Protein AF-X0TAY6-F1 (afdb_monomer)

Organism: NCBI:txid412755

Nearest PDB structures (foldseek):
  7zw0-assembly1_sj  TM=4.720E-01  e=6.363E-01  Saccharomyces cerevisiae W303
  5kon-assembly1_A  TM=4.128E-01  e=4.443E-01  Norovirus GII.4
  4oos-assembly1_A  TM=4.192E-01  e=4.717E-01  Norovirus Hu/GII.4/Sydney/NSW0514/2012/AU
  7k6v-assembly1_OC  TM=3.969E-01  e=6.756E-01  Norovirus Hu/Houston/TCH186/2002/US
  9f9p-assembly1_A  TM=3.093E-01  e=3.017E+00  Trypanosoma cruzi

Mean predicted aligned error: 12.27 Å

Radius of gyration: 25.65 Å; Cα contacts (8 Å, |Δi|>4): 307; chains: 1; bounding box: 47×57×69 Å

Secondary structure (DSSP, 8-state):
-HHHHHHHHHHHHHHHTT-EE-SSSTTEEEEEEEEE-TTT--EEEEEEEEE-SPPSSS-TTT--SPEEEE-TTS-HHHHHHHHHHHHHTT---EE--STT--SS---TTGGGS--SB-TTT--B-TTTS-GGGGTS-HHHHHHTT--HHHHHHS-HHHHHHHHHHHHHHHHTGGG--B-TTT--B---EEEEEEETTEEEEEE-HHHHHHHHHSPSP-TTSPPP----

pLDDT: mean 83.31, std 15.41, range [35.56, 98.25]

Foldseek 3Di:
DVLVVLLVVLVVLCVVVVWDADPVDGQKTKHWDWDADPVPRDIDIWIKIWGLQADPQGHNVRDSQTEIDTDPPDDPLRVLLVVLSCVVSVSNHQYDPDPDDDDVSPPPAPVPRANCAAPPPRHRNSVVARPCLVVDDPVVCVVVVHDSSLRRRHDPVVSVVVVVVVVVCVVCVLQQLQAPVPRDRAQPDWDWQEVVVTDIGGHHPVVVVVQVPDDPPDSRHYDPPPPD

Structure (mmCIF, N/CA/C/O backbone):
data_AF-X0TAY6-F1
#
_entry.id   AF-X0TAY6-F1
#
loop_
_atom_site.group_PDB
_atom_site.id
_atom_site.type_symbol
_atom_site.label_atom_id
_atom_site.label_alt_id
_atom_site.label_comp_id
_atom_site.label_asym_id
_atom_site.label_entity_id
_atom_site.label_seq_id
_atom_site.pdbx_PDB_ins_code
_atom_site.Cartn_x
_atom_site.Cartn_y
_atom_site.Cartn_z
_atom_site.occupancy
_atom_site.B_iso_or_equiv
_atom_site.auth_seq_id
_atom_site.auth_comp_id
_atom_site.auth_asym_id
_atom_site.auth_atom_id
_atom_site.pdbx_PDB_model_num
ATOM 1 N N . ASN A 1 1 ? 1.164 -19.492 -24.334 1.00 71.12 1 ASN A N 1
ATOM 2 C CA . ASN A 1 1 ? 1.035 -18.127 -24.899 1.00 71.12 1 ASN A CA 1
ATOM 3 C C . ASN A 1 1 ? 0.291 -17.124 -23.994 1.00 71.12 1 ASN A C 1
ATOM 5 O O . ASN A 1 1 ? 0.511 -15.935 -24.133 1.00 71.12 1 ASN A O 1
ATOM 9 N N . LYS A 1 2 ? -0.549 -17.544 -23.028 1.00 89.00 2 LYS A N 1
ATOM 10 C CA . LYS A 1 2 ? -1.294 -16.624 -22.132 1.00 89.00 2 LYS A CA 1
ATOM 11 C C . LYS A 1 2 ? -0.405 -15.668 -21.313 1.00 89.00 2 LYS A C 1
ATOM 13 O O . LYS A 1 2 ? -0.736 -14.497 -21.186 1.00 89.00 2 LYS A O 1
ATOM 18 N N . LEU A 1 3 ? 0.725 -16.165 -20.812 1.00 90.19 3 LEU A N 1
ATOM 19 C CA . LEU A 1 3 ? 1.667 -15.400 -19.989 1.00 90.19 3 LEU A CA 1
ATOM 20 C C . LEU A 1 3 ? 2.277 -14.203 -20.737 1.00 90.19 3 LEU A C 1
ATOM 22 O O . LEU A 1 3 ? 2.324 -13.100 -20.210 1.00 90.19 3 LEU A O 1
ATOM 26 N N . TRP A 1 4 ? 2.678 -14.402 -21.994 1.00 90.19 4 TRP A N 1
ATOM 27 C CA . TRP A 1 4 ? 3.234 -13.337 -22.829 1.00 90.19 4 TRP A CA 1
ATOM 28 C C . TRP A 1 4 ? 2.255 -12.168 -22.998 1.00 90.19 4 TRP A C 1
ATOM 30 O O . TRP A 1 4 ? 2.623 -11.014 -22.797 1.00 90.19 4 TRP A O 1
ATOM 40 N N . PHE A 1 5 ? 0.979 -12.458 -23.275 1.00 93.38 5 PHE A N 1
ATOM 41 C CA . PHE A 1 5 ? -0.054 -11.422 -23.352 1.00 93.38 5 PHE A CA 1
ATOM 42 C C . PHE A 1 5 ? -0.262 -10.695 -22.018 1.00 93.38 5 PHE A C 1
ATOM 44 O O . PHE A 1 5 ? -0.440 -9.482 -22.021 1.00 93.38 5 PHE A O 1
ATOM 51 N N . GLN A 1 6 ? -0.186 -11.404 -20.886 1.00 92.69 6 GLN A N 1
ATOM 52 C CA . GLN A 1 6 ? -0.261 -10.780 -19.559 1.00 92.69 6 GLN A CA 1
ATOM 53 C C . GLN A 1 6 ? 0.921 -9.839 -19.300 1.00 92.69 6 GLN A C 1
ATOM 55 O O . GLN A 1 6 ? 0.729 -8.757 -18.744 1.00 92.69 6 GLN A O 1
ATOM 60 N N . MET A 1 7 ? 2.130 -10.215 -19.724 1.00 93.94 7 MET A N 1
ATOM 61 C CA . MET A 1 7 ? 3.304 -9.350 -19.617 1.00 93.94 7 MET A CA 1
ATOM 62 C C . MET A 1 7 ? 3.161 -8.098 -20.484 1.00 93.94 7 MET A C 1
ATOM 64 O O . MET A 1 7 ? 3.395 -7.000 -19.988 1.00 93.94 7 MET A O 1
ATOM 68 N N . LEU A 1 8 ? 2.719 -8.243 -21.739 1.00 94.88 8 LEU A N 1
ATOM 69 C CA . LEU A 1 8 ? 2.457 -7.104 -22.624 1.00 94.88 8 LEU A CA 1
ATOM 70 C C . LEU A 1 8 ? 1.400 -6.165 -22.033 1.00 94.88 8 LEU A C 1
ATOM 72 O O . LEU A 1 8 ? 1.614 -4.958 -21.963 1.00 94.88 8 LEU A O 1
ATOM 76 N N . GLU A 1 9 ? 0.285 -6.715 -21.548 1.00 95.69 9 GLU A N 1
ATOM 77 C CA . GLU A 1 9 ? -0.771 -5.934 -20.900 1.00 95.69 9 GLU A CA 1
ATOM 78 C C . GLU A 1 9 ? -0.245 -5.190 -19.664 1.00 95.69 9 GLU A C 1
ATOM 80 O O . GLU A 1 9 ? -0.555 -4.015 -19.457 1.00 95.69 9 GLU A O 1
ATOM 85 N N . THR A 1 10 ? 0.580 -5.854 -18.852 1.00 95.94 10 THR A N 1
ATOM 86 C CA . THR A 1 10 ? 1.181 -5.245 -17.661 1.00 95.94 10 THR A CA 1
ATOM 87 C C . THR A 1 10 ? 2.181 -4.153 -18.036 1.00 95.94 10 THR A C 1
ATOM 89 O O . THR A 1 10 ? 2.137 -3.076 -17.447 1.00 95.94 10 THR A O 1
ATOM 92 N N . GLY A 1 11 ? 3.021 -4.370 -19.050 1.00 96.56 11 GLY A N 1
ATOM 93 C CA . GLY A 1 11 ? 3.942 -3.359 -19.574 1.00 96.56 11 GLY A CA 1
ATOM 94 C C . GLY A 1 11 ? 3.211 -2.111 -20.072 1.00 96.56 11 GLY A C 1
ATOM 95 O O . GLY A 1 11 ? 3.589 -0.991 -19.734 1.00 96.56 11 GLY A O 1
ATOM 96 N N . GLU A 1 12 ? 2.098 -2.280 -20.788 1.00 97.31 12 GLU A N 1
ATOM 97 C CA . GLU A 1 12 ? 1.266 -1.156 -21.232 1.00 97.31 12 GLU A CA 1
ATOM 98 C C . GLU A 1 12 ? 0.595 -0.415 -20.064 1.00 97.31 12 GLU A C 1
ATOM 100 O O . GLU A 1 12 ? 0.509 0.817 -20.076 1.00 97.31 12 GLU A O 1
ATOM 105 N N . LYS A 1 13 ? 0.162 -1.126 -19.014 1.00 97.50 13 LYS A N 1
ATOM 106 C CA . LYS A 1 13 ? -0.332 -0.493 -17.777 1.00 97.50 13 LYS A CA 1
ATOM 107 C C . LYS A 1 13 ? 0.767 0.312 -17.077 1.00 97.50 13 LYS A C 1
ATOM 109 O O . LYS A 1 13 ? 0.506 1.437 -16.656 1.00 97.50 13 LYS A O 1
ATOM 114 N N . LEU A 1 14 ? 1.985 -0.225 -16.986 1.00 97.88 14 LEU A N 1
ATOM 115 C CA . LEU A 1 14 ? 3.140 0.468 -16.404 1.00 97.88 14 LEU A CA 1
ATOM 116 C C . LEU A 1 14 ? 3.453 1.762 -17.170 1.00 97.88 14 LEU A C 1
ATOM 118 O O . LEU A 1 14 ? 3.548 2.825 -16.552 1.00 97.88 14 LEU A O 1
ATOM 122 N N . LYS A 1 15 ? 3.503 1.708 -18.506 1.00 97.88 15 LYS A N 1
ATOM 123 C CA . LYS A 1 15 ? 3.706 2.896 -19.355 1.00 97.88 15 LYS A CA 1
ATOM 124 C C . LYS A 1 15 ? 2.632 3.960 -19.133 1.00 97.88 15 LYS A C 1
ATOM 126 O O . LYS A 1 15 ? 2.955 5.131 -18.949 1.00 97.88 15 LYS A O 1
ATOM 131 N N . LYS A 1 16 ? 1.355 3.565 -19.057 1.00 97.81 16 LYS A N 1
ATOM 132 C CA . LYS A 1 16 ? 0.238 4.486 -18.756 1.00 97.81 16 LYS A CA 1
ATOM 133 C C . LYS A 1 16 ? 0.356 5.156 -17.383 1.00 97.81 16 LYS A C 1
ATOM 135 O O . LYS A 1 16 ? -0.148 6.260 -17.208 1.00 97.81 16 LYS A O 1
ATOM 140 N N . LEU A 1 17 ? 1.019 4.512 -16.423 1.00 97.00 17 LEU A N 1
ATOM 141 C CA . LEU A 1 17 ? 1.298 5.064 -15.092 1.00 97.00 17 LEU A CA 1
ATOM 142 C C . LEU A 1 17 ? 2.567 5.934 -15.034 1.00 97.00 17 LEU A C 1
ATOM 144 O O . LEU A 1 17 ? 2.929 6.412 -13.952 1.00 97.00 17 LEU A O 1
ATOM 148 N N . GLY A 1 18 ? 3.228 6.152 -16.175 1.00 97.75 18 GLY A N 1
ATOM 149 C CA . GLY A 1 18 ? 4.433 6.971 -16.293 1.00 97.75 18 GLY A CA 1
ATOM 150 C C . GLY A 1 18 ? 5.731 6.222 -15.998 1.00 97.75 18 GLY A C 1
ATOM 151 O O . GLY A 1 18 ? 6.726 6.865 -15.675 1.00 97.75 18 GLY A O 1
ATOM 152 N N . TYR A 1 19 ? 5.725 4.888 -16.060 1.00 98.25 19 TYR A N 1
ATOM 153 C CA 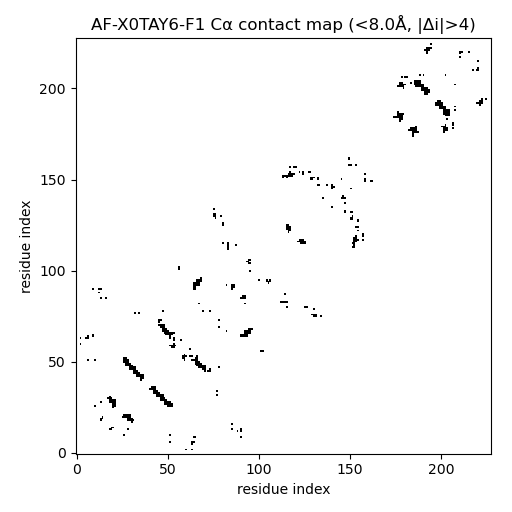. TYR A 1 19 ? 6.964 4.119 -16.039 1.00 98.25 19 TYR A CA 1
ATOM 154 C C . TYR A 1 19 ? 7.577 4.041 -17.440 1.00 98.25 19 TYR A C 1
ATOM 156 O O . TYR A 1 19 ? 6.879 3.837 -18.432 1.00 98.25 19 TYR A O 1
ATOM 164 N N . GLU A 1 20 ? 8.897 4.125 -17.502 1.00 98.12 20 GLU A N 1
ATOM 165 C CA . GLU A 1 20 ? 9.694 3.994 -18.715 1.00 98.12 20 GLU A CA 1
ATOM 166 C C . GLU A 1 20 ? 10.443 2.662 -18.691 1.00 98.12 20 GLU A C 1
ATOM 168 O O . GLU A 1 20 ? 11.039 2.289 -17.680 1.00 98.12 20 GLU A O 1
ATOM 173 N N . GLU A 1 21 ? 10.405 1.929 -19.801 1.00 97.94 21 GLU A N 1
ATOM 174 C CA . GLU A 1 21 ? 11.192 0.707 -19.955 1.00 97.94 21 GLU A CA 1
ATOM 175 C C . GLU A 1 21 ? 12.661 1.058 -20.208 1.00 97.94 21 GLU A C 1
ATOM 177 O O . GLU A 1 21 ? 12.975 1.954 -20.995 1.00 97.94 21 GLU A O 1
ATOM 182 N N . THR A 1 22 ? 13.581 0.360 -19.546 1.00 96.44 22 THR A N 1
ATOM 183 C CA . THR A 1 22 ? 15.008 0.621 -19.729 1.00 96.44 22 THR A CA 1
ATOM 184 C C . THR A 1 22 ? 15.514 0.031 -21.041 1.00 96.44 22 THR A C 1
ATOM 186 O O . THR A 1 22 ? 15.266 -1.132 -21.348 1.00 96.44 22 THR A O 1
ATOM 189 N N . TYR A 1 23 ? 16.321 0.796 -21.777 1.00 92.69 23 TYR A N 1
ATOM 190 C CA . TYR A 1 23 ? 16.938 0.323 -23.023 1.00 92.69 23 TYR A CA 1
ATOM 191 C C . TYR A 1 23 ? 17.929 -0.829 -22.814 1.00 92.69 23 TYR A C 1
ATOM 193 O O . TYR A 1 23 ? 18.137 -1.641 -23.710 1.00 92.69 23 TYR A O 1
ATOM 201 N N . THR A 1 24 ? 18.571 -0.887 -21.645 1.00 94.00 24 THR A N 1
ATOM 202 C CA . THR A 1 24 ? 19.642 -1.850 -21.349 1.00 94.00 24 THR A CA 1
ATOM 203 C C . THR A 1 24 ? 19.133 -3.156 -20.750 1.00 94.00 24 THR A C 1
ATOM 205 O O . THR A 1 24 ? 19.840 -4.161 -20.810 1.00 94.00 24 THR A O 1
ATOM 208 N N . LYS A 1 25 ? 17.931 -3.158 -20.162 1.00 93.38 25 LYS A N 1
ATOM 209 C CA . LYS A 1 25 ? 17.303 -4.335 -19.555 1.00 93.38 25 LYS A CA 1
ATOM 210 C C . LYS A 1 25 ? 15.831 -4.402 -19.984 1.00 93.38 25 LYS A C 1
ATOM 212 O O . LYS A 1 25 ? 14.990 -3.745 -19.365 1.00 93.38 25 LYS A O 1
ATOM 217 N N . PRO A 1 26 ? 15.507 -5.178 -21.034 1.00 92.88 26 PRO A N 1
ATOM 218 C CA . PRO A 1 26 ? 14.124 -5.394 -21.444 1.00 92.88 26 PRO A CA 1
ATOM 219 C C . PRO A 1 26 ? 13.286 -5.902 -20.270 1.00 92.88 26 PRO A C 1
ATOM 221 O O . PRO A 1 26 ? 13.788 -6.669 -19.447 1.00 92.88 26 PRO A O 1
ATOM 224 N N . ASN A 1 27 ? 12.018 -5.506 -20.202 1.00 95.00 27 ASN A N 1
ATOM 225 C CA . ASN A 1 27 ? 11.089 -5.832 -19.117 1.00 95.00 27 ASN A CA 1
ATOM 226 C C . ASN A 1 27 ? 11.432 -5.223 -17.744 1.00 95.00 27 ASN A C 1
ATOM 228 O O . ASN A 1 27 ? 10.740 -5.515 -16.764 1.00 95.00 27 ASN A O 1
ATOM 232 N N . LEU A 1 28 ? 12.453 -4.368 -17.646 1.00 96.38 28 LEU A N 1
ATOM 233 C CA . LEU A 1 28 ? 12.676 -3.525 -16.476 1.00 96.38 28 LEU A CA 1
ATOM 234 C C . LEU A 1 28 ? 12.072 -2.147 -16.721 1.00 96.38 28 LEU A C 1
ATOM 236 O O . LEU A 1 28 ? 12.501 -1.431 -17.622 1.00 96.38 28 LEU A O 1
ATOM 240 N N . PHE A 1 29 ? 11.123 -1.760 -15.880 1.00 98.00 29 PHE A N 1
ATOM 241 C CA . PHE A 1 29 ? 10.494 -0.450 -15.913 1.00 98.00 29 PHE A CA 1
ATOM 242 C C . PHE A 1 29 ? 10.946 0.387 -14.722 1.00 98.00 29 PHE A C 1
ATOM 244 O O . PHE A 1 29 ? 11.178 -0.141 -13.632 1.00 98.00 29 PHE A O 1
ATOM 251 N N . LEU A 1 30 ? 11.041 1.699 -14.907 1.00 97.69 30 LEU A N 1
ATOM 252 C CA . LEU A 1 30 ? 11.359 2.636 -13.841 1.00 97.69 30 LEU A CA 1
ATOM 253 C C . LEU A 1 30 ? 10.496 3.892 -13.911 1.00 97.69 30 LEU A C 1
ATOM 255 O O . LEU A 1 30 ? 10.086 4.315 -14.986 1.00 97.69 30 LEU A O 1
ATOM 259 N N . LYS A 1 31 ? 10.228 4.501 -12.760 1.00 98.06 31 LYS A N 1
ATOM 260 C CA . LYS A 1 31 ? 9.538 5.785 -12.650 1.00 98.06 31 LYS A CA 1
ATOM 261 C C . LYS A 1 31 ? 10.291 6.683 -11.687 1.00 98.06 31 LYS A C 1
ATOM 263 O O . LYS A 1 31 ? 10.610 6.288 -10.565 1.00 98.06 31 LYS A O 1
ATOM 268 N N . LYS A 1 32 ? 10.573 7.902 -12.138 1.00 97.75 32 LYS A N 1
ATOM 269 C CA . LYS A 1 32 ? 11.247 8.929 -11.344 1.00 97.75 32 LYS A CA 1
ATOM 270 C C . LYS A 1 32 ? 10.246 9.613 -10.421 1.00 97.75 32 LYS A C 1
ATOM 272 O O . LYS A 1 32 ? 9.223 10.123 -10.876 1.00 97.75 32 LYS A O 1
ATOM 277 N N . ILE A 1 33 ? 10.561 9.648 -9.134 1.00 96.62 33 ILE A N 1
ATOM 278 C CA . ILE A 1 33 ? 9.766 10.281 -8.088 1.00 96.62 33 ILE A CA 1
ATOM 279 C C . ILE A 1 33 ? 10.545 11.474 -7.548 1.00 96.62 33 ILE A C 1
ATOM 281 O O . ILE A 1 33 ? 11.648 11.335 -7.020 1.00 96.62 33 ILE A O 1
ATOM 285 N N . LYS A 1 34 ? 9.955 12.661 -7.694 1.00 96.12 34 LYS A N 1
ATOM 286 C CA . LYS A 1 34 ? 10.519 13.919 -7.202 1.00 96.12 34 LYS A CA 1
ATOM 287 C C . LYS A 1 34 ? 9.913 14.249 -5.847 1.00 96.12 34 LYS A C 1
ATOM 289 O O . LYS A 1 34 ? 8.692 14.240 -5.709 1.00 96.12 34 LYS A O 1
ATOM 294 N N . PHE A 1 35 ? 10.751 14.580 -4.874 1.00 94.00 35 PHE A N 1
ATOM 295 C CA . PHE A 1 35 ? 10.305 15.003 -3.550 1.00 94.00 35 PHE A CA 1
ATOM 296 C C . PHE A 1 35 ? 11.260 16.019 -2.930 1.00 94.00 35 PHE A C 1
ATOM 298 O O . PHE A 1 35 ? 12.392 16.191 -3.381 1.00 94.00 35 PHE A O 1
ATOM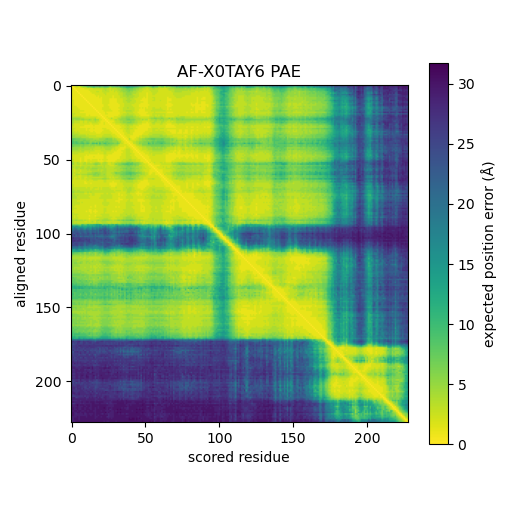 305 N N . THR A 1 36 ? 10.789 16.700 -1.890 1.00 93.81 36 THR A N 1
ATOM 306 C CA . THR A 1 36 ? 11.604 17.615 -1.091 1.00 93.81 36 THR A CA 1
ATOM 307 C C . THR A 1 36 ? 12.070 16.888 0.164 1.00 93.81 36 THR A C 1
ATOM 309 O O . THR A 1 36 ? 11.254 16.323 0.893 1.00 93.81 36 THR A O 1
ATOM 312 N N . SER A 1 37 ? 13.381 16.869 0.390 1.00 90.38 37 SER A N 1
ATOM 313 C CA . SER A 1 37 ? 14.005 16.326 1.595 1.00 90.38 37 SER A CA 1
ATOM 314 C C . SER A 1 37 ? 13.590 17.141 2.819 1.00 90.38 37 SER A C 1
ATOM 316 O O . SER A 1 37 ? 13.653 18.368 2.799 1.00 90.38 37 SER A O 1
ATOM 318 N N . GLU A 1 38 ? 13.177 16.471 3.892 1.00 87.06 38 GLU A N 1
ATOM 319 C CA . GLU A 1 38 ? 12.754 17.145 5.128 1.00 87.06 38 GLU A CA 1
ATOM 320 C C . GLU A 1 38 ? 13.936 17.649 5.958 1.00 87.06 38 GLU A C 1
ATOM 322 O O . GLU A 1 38 ? 13.788 18.608 6.707 1.00 87.06 38 GLU A O 1
ATOM 327 N N . GLU A 1 39 ? 15.118 17.048 5.798 1.00 88.12 39 GLU A N 1
ATOM 328 C CA . GLU A 1 39 ? 16.316 17.418 6.560 1.00 88.12 39 GLU A CA 1
ATOM 329 C C . GLU A 1 39 ? 16.869 18.787 6.150 1.00 88.12 39 GLU A C 1
ATOM 331 O O . GLU A 1 39 ? 17.384 19.529 6.982 1.00 88.12 39 GLU A O 1
ATOM 336 N N . ASN A 1 40 ? 16.785 19.121 4.859 1.00 92.69 40 ASN A N 1
ATOM 337 C CA . ASN A 1 40 ? 17.457 20.291 4.292 1.00 92.69 40 ASN A CA 1
ATOM 338 C C . ASN A 1 40 ? 16.636 21.058 3.241 1.00 92.69 40 ASN A C 1
ATOM 340 O O . ASN A 1 40 ? 17.120 22.046 2.696 1.00 92.69 40 ASN A O 1
ATOM 344 N N . GLY A 1 41 ? 15.409 20.630 2.933 1.00 93.44 41 GLY A N 1
ATOM 345 C CA . GLY A 1 41 ? 14.555 21.287 1.940 1.00 93.44 41 GLY A CA 1
ATOM 346 C C . GLY A 1 41 ? 15.005 21.103 0.485 1.00 93.44 41 GLY A C 1
ATOM 347 O O . GLY A 1 41 ? 14.451 21.742 -0.411 1.00 93.44 41 GLY A O 1
ATOM 348 N N . GLU A 1 42 ? 15.997 20.249 0.214 1.00 95.31 42 GLU A N 1
ATOM 349 C CA . GLU A 1 42 ? 16.495 20.030 -1.144 1.00 95.31 42 GLU A CA 1
ATOM 350 C C . GLU A 1 42 ? 15.526 19.192 -1.976 1.00 95.31 42 GLU A C 1
ATOM 352 O O . GLU A 1 42 ? 14.986 18.181 -1.520 1.00 95.31 42 GLU A O 1
ATOM 357 N N . LYS A 1 43 ? 15.355 19.572 -3.244 1.00 95.81 43 LYS A N 1
ATOM 358 C CA . LYS A 1 43 ? 14.627 18.756 -4.218 1.00 95.81 43 LYS A CA 1
ATOM 359 C C . LYS A 1 43 ? 15.502 17.578 -4.637 1.00 95.81 43 LYS A C 1
ATOM 361 O O . LYS A 1 43 ? 16.578 17.780 -5.194 1.00 95.81 43 LYS A O 1
ATOM 366 N N . ARG A 1 44 ? 15.017 16.361 -4.407 1.00 95.56 44 ARG A N 1
ATOM 367 C CA . ARG A 1 44 ? 15.657 15.107 -4.813 1.00 95.56 44 ARG A CA 1
ATOM 368 C C . ARG A 1 44 ? 14.797 14.376 -5.835 1.00 95.56 44 ARG A C 1
ATOM 370 O O . ARG A 1 44 ? 13.576 14.541 -5.882 1.00 95.56 44 ARG A O 1
ATOM 377 N N . GLU A 1 45 ? 15.456 13.577 -6.661 1.00 97.06 45 GLU A N 1
ATOM 378 C CA . GLU A 1 45 ? 14.825 12.661 -7.604 1.00 97.06 45 GLU A CA 1
ATOM 37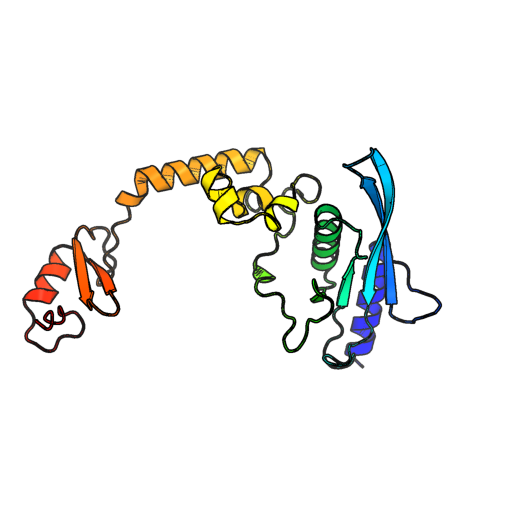9 C C . GLU A 1 45 ? 15.343 11.257 -7.304 1.00 97.06 45 GLU A C 1
ATOM 381 O O . GLU A 1 45 ? 16.545 11.014 -7.312 1.00 97.06 45 GLU A O 1
ATOM 386 N N . GLU A 1 46 ? 14.423 10.349 -7.017 1.00 96.19 46 GLU A N 1
ATOM 387 C CA . GLU A 1 46 ? 14.705 8.945 -6.739 1.00 96.19 46 GLU A CA 1
ATOM 388 C C . GLU A 1 46 ? 13.840 8.066 -7.647 1.00 96.19 46 GLU A C 1
ATOM 390 O O . GLU A 1 46 ? 13.003 8.570 -8.398 1.00 96.19 46 GLU A O 1
ATOM 395 N N . VAL A 1 47 ? 14.043 6.750 -7.625 1.00 95.56 47 VAL A N 1
ATOM 396 C CA . VAL A 1 47 ? 13.448 5.850 -8.622 1.00 95.56 47 VAL A CA 1
ATOM 397 C C . VAL A 1 47 ? 12.665 4.721 -7.959 1.00 95.56 47 VAL A C 1
ATOM 399 O O . VAL A 1 47 ? 13.122 4.111 -6.991 1.00 95.56 47 VAL A O 1
ATOM 402 N N . VAL A 1 48 ? 11.491 4.425 -8.515 1.00 95.88 48 VAL A N 1
ATOM 403 C CA . VAL A 1 48 ? 10.748 3.183 -8.279 1.00 95.88 48 VAL A CA 1
ATOM 404 C C . VAL A 1 48 ? 10.931 2.284 -9.488 1.00 95.88 48 VAL A C 1
ATOM 406 O O . VAL A 1 48 ? 10.758 2.726 -10.622 1.00 95.88 48 VAL A O 1
ATOM 409 N N . PHE A 1 49 ? 11.275 1.029 -9.247 1.00 95.44 49 PHE A N 1
ATOM 410 C CA . PHE A 1 49 ? 11.475 0.023 -10.277 1.00 95.44 49 PHE A CA 1
ATOM 411 C C . PHE A 1 49 ? 10.312 -0.964 -10.277 1.00 95.44 49 PHE A C 1
ATOM 413 O O . PHE A 1 49 ? 9.790 -1.312 -9.220 1.00 95.44 49 PHE A O 1
ATOM 420 N N . ALA A 1 50 ? 9.932 -1.427 -11.462 1.00 96.00 50 ALA A N 1
ATOM 421 C CA . ALA A 1 50 ? 8.955 -2.481 -11.681 1.00 96.00 50 ALA A CA 1
ATOM 422 C C . ALA A 1 50 ? 9.507 -3.448 -12.738 1.00 96.00 50 ALA A C 1
ATOM 424 O O . ALA A 1 50 ? 9.538 -3.149 -13.928 1.00 96.00 50 ALA A O 1
ATOM 425 N N . SER A 1 51 ? 9.983 -4.607 -12.302 1.00 95.25 51 SER A N 1
ATOM 426 C CA . SER A 1 51 ? 10.532 -5.641 -13.174 1.00 95.25 51 SER A CA 1
ATOM 427 C C . SER A 1 51 ? 9.472 -6.673 -13.515 1.00 95.25 51 SER A C 1
ATOM 429 O O . SER A 1 51 ? 8.941 -7.335 -12.628 1.00 95.25 51 SER A O 1
ATOM 431 N N . LEU A 1 52 ? 9.214 -6.860 -14.805 1.00 94.62 52 LEU A N 1
ATOM 432 C CA . LEU A 1 52 ? 8.535 -8.049 -15.319 1.00 94.62 52 LEU A CA 1
ATOM 433 C C . LEU A 1 52 ? 9.525 -9.189 -15.595 1.00 94.62 52 LEU A C 1
ATOM 435 O O . LEU A 1 52 ? 9.110 -10.265 -16.008 1.00 94.62 52 LEU A O 1
ATOM 439 N N . MET A 1 53 ? 10.826 -8.976 -15.365 1.00 88.44 53 MET A N 1
ATOM 440 C CA . MET A 1 53 ? 11.805 -10.061 -15.342 1.00 88.44 53 MET A CA 1
ATOM 441 C C . MET A 1 53 ? 11.558 -10.907 -14.089 1.00 88.44 53 MET A C 1
ATOM 443 O O . MET A 1 53 ? 11.404 -10.355 -12.995 1.00 88.44 53 MET A O 1
ATOM 447 N N . GLY A 1 54 ? 11.517 -12.231 -14.257 1.00 85.69 54 GLY A N 1
ATOM 448 C CA . GLY A 1 54 ? 11.521 -13.165 -13.132 1.00 85.69 54 GLY A CA 1
ATOM 449 C C . GLY A 1 54 ? 12.772 -13.001 -12.268 1.00 85.69 54 GLY A C 1
ATOM 450 O O . GLY A 1 54 ? 13.748 -12.374 -12.679 1.00 85.69 54 GLY A O 1
ATOM 451 N N . THR A 1 55 ? 12.735 -13.566 -11.070 1.00 86.69 55 THR A N 1
ATOM 452 C CA . THR A 1 55 ? 13.896 -13.680 -10.183 1.00 86.69 55 THR A CA 1
ATOM 453 C C . THR A 1 55 ? 14.469 -15.094 -10.262 1.00 86.69 55 THR A C 1
ATOM 455 O O . THR A 1 55 ? 13.845 -15.988 -10.838 1.00 86.69 55 THR A O 1
ATOM 458 N N . ASP A 1 56 ? 15.629 -15.317 -9.642 1.00 84.38 56 ASP A N 1
ATOM 459 C CA . ASP A 1 56 ? 16.212 -16.663 -9.514 1.00 84.38 56 ASP A CA 1
ATOM 460 C C . ASP A 1 56 ? 15.306 -17.624 -8.722 1.00 84.38 56 ASP A C 1
ATOM 462 O O . ASP A 1 56 ? 15.443 -18.841 -8.819 1.00 84.38 56 ASP A O 1
ATOM 466 N N . ILE A 1 57 ? 14.364 -17.075 -7.949 1.00 84.44 57 ILE A N 1
ATOM 467 C CA . ILE A 1 57 ? 13.451 -17.819 -7.077 1.00 84.44 57 ILE A CA 1
ATOM 468 C C . ILE A 1 57 ? 12.075 -17.969 -7.724 1.00 84.44 57 ILE A C 1
ATOM 470 O O . ILE A 1 57 ? 11.494 -19.050 -7.687 1.00 84.44 57 ILE A O 1
ATOM 474 N N . ILE A 1 58 ? 11.558 -16.901 -8.338 1.00 84.50 58 ILE A N 1
ATOM 475 C CA . ILE A 1 58 ? 10.273 -16.907 -9.039 1.00 84.50 58 ILE A CA 1
ATOM 476 C C . ILE A 1 58 ? 10.532 -16.601 -10.513 1.00 84.50 58 ILE A C 1
ATOM 478 O O . ILE A 1 58 ? 10.623 -15.423 -10.892 1.00 84.50 58 ILE A O 1
ATOM 482 N N . PRO A 1 59 ? 10.647 -17.634 -11.360 1.00 87.88 59 PRO A N 1
ATOM 483 C CA . PRO A 1 59 ? 10.952 -17.437 -12.761 1.00 87.88 59 PRO A CA 1
ATOM 484 C C . PRO A 1 59 ? 9.794 -16.748 -13.487 1.00 87.88 59 PRO A C 1
ATOM 486 O O . PRO A 1 59 ? 8.630 -16.819 -13.094 1.00 87.88 59 PRO A O 1
ATOM 489 N N . ILE A 1 60 ? 10.117 -16.102 -14.607 1.00 86.81 60 ILE A N 1
ATOM 490 C CA . ILE A 1 60 ? 9.180 -15.256 -15.361 1.00 86.81 60 ILE A CA 1
ATOM 491 C C . ILE A 1 60 ? 7.926 -16.003 -15.838 1.00 86.81 60 ILE A C 1
ATOM 493 O O . ILE A 1 60 ? 6.862 -15.410 -15.972 1.00 86.81 60 ILE A O 1
ATOM 497 N N . TRP A 1 61 ? 8.048 -17.309 -16.090 1.00 87.12 61 TRP A N 1
ATOM 498 C CA . TRP A 1 61 ? 6.952 -18.161 -16.554 1.00 87.12 61 TRP A CA 1
ATOM 499 C C . TRP A 1 61 ? 6.046 -18.691 -15.444 1.00 87.12 61 TRP A C 1
ATOM 501 O O . TRP A 1 61 ? 4.999 -19.250 -15.765 1.00 87.12 61 TRP A O 1
ATOM 511 N N . ASP A 1 62 ? 6.433 -18.528 -14.181 1.00 89.19 62 ASP A N 1
ATOM 512 C CA . ASP A 1 62 ? 5.624 -18.935 -13.033 1.00 89.19 62 ASP A CA 1
ATOM 513 C C . ASP A 1 62 ? 4.686 -17.803 -12.594 1.00 89.19 62 ASP A C 1
ATOM 515 O O . ASP A 1 62 ? 3.486 -18.009 -12.409 1.00 89.19 62 ASP A O 1
ATOM 519 N N . ASP A 1 63 ? 5.204 -16.571 -12.536 1.00 87.81 63 ASP A N 1
ATOM 520 C CA . ASP A 1 63 ? 4.437 -15.411 -12.091 1.00 87.81 63 ASP A CA 1
ATOM 521 C C . ASP A 1 63 ? 4.762 -14.136 -12.896 1.00 87.81 63 ASP A C 1
ATOM 523 O O . ASP A 1 63 ? 5.821 -13.528 -12.700 1.00 87.81 63 ASP A O 1
ATOM 527 N N . PRO A 1 64 ? 3.844 -13.670 -13.767 1.00 87.25 64 PRO A N 1
ATOM 528 C CA . PRO A 1 64 ? 4.056 -12.487 -14.598 1.00 87.25 64 PRO A CA 1
ATOM 529 C C . PRO A 1 64 ? 3.821 -11.164 -13.848 1.00 87.25 64 PRO A C 1
ATOM 531 O O . PRO A 1 64 ? 3.871 -10.098 -14.467 1.00 87.25 64 PRO A O 1
ATOM 534 N N . ARG A 1 65 ? 3.517 -11.191 -12.541 1.00 91.12 65 ARG A N 1
ATOM 535 C CA . ARG A 1 65 ? 3.311 -9.972 -11.746 1.00 91.12 65 ARG A CA 1
ATOM 536 C C . ARG A 1 65 ? 4.623 -9.190 -11.609 1.00 91.12 65 ARG A C 1
ATOM 538 O O . ARG A 1 65 ? 5.656 -9.799 -11.298 1.00 91.12 65 ARG A O 1
ATOM 545 N N . PRO A 1 66 ? 4.599 -7.851 -11.747 1.00 93.12 66 PRO A N 1
ATOM 546 C CA . PRO A 1 66 ? 5.798 -7.040 -11.648 1.00 93.12 66 PRO A CA 1
ATOM 547 C C . PRO A 1 66 ? 6.365 -7.115 -10.238 1.00 93.12 66 PRO A C 1
ATOM 549 O O . PRO A 1 66 ? 5.646 -6.913 -9.260 1.00 93.12 66 PRO A O 1
ATOM 552 N N . TYR A 1 67 ? 7.657 -7.383 -10.148 1.00 92.12 67 TYR A N 1
ATOM 553 C CA . TYR A 1 67 ? 8.433 -7.238 -8.932 1.00 92.12 67 TYR A CA 1
ATOM 554 C C . TYR A 1 67 ? 8.826 -5.769 -8.763 1.00 92.12 67 TYR A C 1
ATOM 556 O O . TYR A 1 67 ? 9.450 -5.188 -9.647 1.00 92.12 67 TYR A O 1
ATOM 564 N N . VAL A 1 68 ? 8.417 -5.150 -7.661 1.00 92.06 68 VAL A N 1
ATOM 565 C CA . VAL A 1 68 ? 8.490 -3.705 -7.444 1.00 92.06 68 VAL A CA 1
ATOM 566 C C . VAL A 1 68 ? 9.326 -3.397 -6.215 1.00 92.06 68 VAL A C 1
ATOM 568 O O . VAL A 1 68 ? 9.097 -3.944 -5.136 1.00 92.06 68 VAL A O 1
ATOM 571 N N . TRP A 1 69 ? 10.271 -2.477 -6.375 1.00 91.38 69 TRP A N 1
ATOM 572 C CA . TRP A 1 69 ? 11.130 -1.999 -5.297 1.00 91.38 69 TRP A CA 1
ATOM 573 C C . TRP A 1 69 ? 11.497 -0.530 -5.511 1.00 91.38 69 TRP A C 1
ATOM 575 O O . TRP A 1 69 ? 11.298 0.042 -6.585 1.00 91.38 69 TRP A O 1
ATOM 585 N N . LYS A 1 70 ? 12.028 0.101 -4.467 1.00 90.62 70 LYS A N 1
ATOM 586 C CA . LYS A 1 70 ? 12.469 1.498 -4.485 1.00 90.62 70 LYS A CA 1
ATOM 587 C C . LYS A 1 70 ? 13.985 1.604 -4.425 1.00 90.62 70 LYS A C 1
ATOM 589 O O . LYS A 1 70 ? 14.649 0.721 -3.886 1.00 90.62 70 LYS A O 1
ATOM 594 N N . SER A 1 71 ? 14.529 2.725 -4.887 1.00 91.00 71 SER A N 1
ATOM 595 C CA . SER A 1 71 ? 15.899 3.094 -4.542 1.00 91.00 71 SER A CA 1
ATOM 596 C C . SER A 1 71 ? 16.063 3.230 -3.019 1.00 91.00 71 SER A C 1
ATOM 598 O O . SER A 1 71 ? 15.115 3.509 -2.269 1.00 91.00 71 SER A O 1
ATOM 600 N N . LYS A 1 72 ? 17.297 3.026 -2.545 1.00 86.81 72 LYS A N 1
ATOM 601 C CA . LYS A 1 72 ? 17.641 3.041 -1.116 1.00 86.81 72 LYS A CA 1
ATOM 602 C C . LYS A 1 72 ? 17.154 4.313 -0.415 1.00 86.81 72 LYS A C 1
ATOM 604 O O . LYS A 1 72 ? 16.569 4.235 0.662 1.00 86.81 72 LYS A O 1
ATOM 609 N N . ASN A 1 73 ? 17.321 5.454 -1.076 1.00 89.06 73 ASN A N 1
ATOM 610 C CA . ASN A 1 73 ? 17.070 6.774 -0.510 1.00 89.06 73 ASN A CA 1
ATOM 611 C C . ASN A 1 73 ? 15.632 7.275 -0.701 1.00 89.06 73 ASN A C 1
ATOM 613 O O . ASN A 1 73 ? 15.301 8.319 -0.148 1.00 89.06 73 ASN A O 1
ATOM 617 N N . LEU A 1 74 ? 14.771 6.572 -1.451 1.00 89.19 74 LEU A N 1
ATOM 618 C CA . LEU A 1 74 ? 13.368 6.969 -1.585 1.00 89.19 74 LEU A CA 1
ATOM 619 C C . LEU A 1 74 ? 12.630 6.715 -0.259 1.00 89.19 74 LEU A C 1
ATOM 621 O O . LEU A 1 74 ? 12.555 5.557 0.174 1.00 89.19 74 LEU A O 1
ATOM 625 N N . PRO A 1 75 ? 12.049 7.737 0.392 1.00 89.56 75 PRO A N 1
ATOM 626 C CA . PRO A 1 75 ? 11.279 7.527 1.610 1.00 89.56 75 PRO A CA 1
ATOM 627 C C . PRO A 1 75 ? 10.013 6.711 1.342 1.00 89.56 75 PRO A C 1
ATOM 629 O O . PRO A 1 75 ? 9.366 6.832 0.300 1.00 89.56 75 PRO A O 1
ATOM 632 N N . PHE A 1 76 ? 9.622 5.898 2.321 1.00 86.44 76 PHE A N 1
ATOM 633 C CA . PHE A 1 76 ? 8.474 4.999 2.196 1.00 86.44 76 PHE A CA 1
ATOM 634 C C . PHE A 1 76 ? 7.163 5.728 1.870 1.00 86.44 76 PHE A C 1
ATOM 636 O O . PHE A 1 76 ? 6.378 5.223 1.069 1.00 86.44 76 PHE A O 1
ATOM 643 N N . LYS A 1 77 ? 6.958 6.943 2.404 1.00 88.25 77 LYS A N 1
ATOM 644 C CA . LYS A 1 77 ? 5.764 7.755 2.116 1.00 88.25 77 LYS A CA 1
ATOM 645 C C . LYS A 1 77 ? 5.570 8.117 0.648 1.00 88.25 77 LYS A C 1
ATOM 647 O O . LYS A 1 77 ? 4.445 8.397 0.254 1.00 88.25 77 LYS A O 1
ATOM 652 N N . TYR A 1 78 ? 6.636 8.089 -0.148 1.00 91.31 78 TYR A N 1
ATOM 653 C CA . TYR A 1 78 ? 6.576 8.326 -1.589 1.00 91.31 78 TYR A CA 1
ATOM 654 C C . TYR A 1 78 ? 6.504 7.020 -2.389 1.00 91.31 78 TYR A C 1
ATOM 656 O O . TYR A 1 78 ? 5.929 6.995 -3.471 1.00 91.31 78 TYR A O 1
ATOM 664 N N . PHE A 1 79 ? 7.037 5.921 -1.849 1.00 91.19 79 PHE A N 1
ATOM 665 C CA . PHE A 1 79 ? 6.959 4.601 -2.478 1.00 91.19 79 PHE A CA 1
ATOM 666 C C . PHE A 1 79 ? 5.566 3.967 -2.373 1.00 91.19 79 PHE A C 1
ATOM 668 O O . PHE A 1 79 ? 5.038 3.455 -3.359 1.00 91.19 79 PHE A O 1
ATOM 675 N N . LEU A 1 80 ? 4.961 3.982 -1.182 1.00 90.38 80 LEU A N 1
ATOM 676 C CA . LEU A 1 80 ? 3.705 3.274 -0.944 1.00 90.38 80 LEU A CA 1
ATOM 677 C C . LEU A 1 80 ? 2.540 3.774 -1.825 1.00 90.38 80 LEU A C 1
ATOM 679 O O . LEU A 1 80 ? 1.816 2.924 -2.351 1.00 90.38 80 LEU A O 1
ATOM 683 N N . PRO A 1 81 ? 2.359 5.092 -2.063 1.00 92.50 81 PRO A N 1
ATOM 684 C CA . PRO A 1 81 ? 1.365 5.573 -3.018 1.00 92.50 81 PRO A CA 1
ATOM 685 C C . PRO A 1 81 ? 1.513 4.956 -4.410 1.00 92.50 81 PRO A C 1
ATOM 687 O O . PRO A 1 81 ? 0.522 4.534 -5.004 1.00 92.50 81 PRO A O 1
ATOM 690 N N . GLU A 1 82 ? 2.745 4.840 -4.911 1.00 94.00 82 GLU A N 1
ATOM 691 C CA . GLU A 1 82 ? 3.027 4.228 -6.213 1.00 94.00 82 GLU A CA 1
ATOM 692 C C . GLU A 1 82 ? 2.680 2.737 -6.224 1.00 94.00 82 GLU A C 1
ATOM 694 O O . GLU A 1 82 ? 2.048 2.251 -7.164 1.00 94.00 82 GLU A O 1
ATOM 699 N N . PHE A 1 83 ? 2.998 2.013 -5.149 1.00 92.38 83 PHE A N 1
ATOM 700 C CA . PHE A 1 83 ? 2.608 0.610 -5.005 1.00 92.38 83 PHE A CA 1
ATOM 701 C C . PHE A 1 83 ? 1.077 0.430 -5.024 1.00 92.38 83 PHE A C 1
ATOM 703 O O . PHE A 1 83 ? 0.550 -0.470 -5.688 1.00 92.38 83 PHE A O 1
ATOM 710 N N . ILE A 1 84 ? 0.338 1.315 -4.345 1.00 92.44 84 ILE A N 1
ATOM 711 C CA . ILE A 1 84 ? -1.133 1.313 -4.342 1.00 92.44 84 ILE A CA 1
ATOM 712 C C . ILE A 1 84 ? -1.683 1.634 -5.739 1.00 92.44 84 ILE A C 1
ATOM 714 O O . ILE A 1 84 ? -2.613 0.960 -6.190 1.00 92.44 84 ILE A O 1
ATOM 718 N N . LEU A 1 85 ? -1.109 2.609 -6.453 1.00 94.31 85 LEU A N 1
ATOM 719 C CA . LEU A 1 85 ? -1.504 2.946 -7.828 1.00 94.31 85 LEU A CA 1
ATOM 720 C C . LEU A 1 85 ? -1.332 1.763 -8.780 1.00 94.31 85 LEU A C 1
ATOM 722 O O . LEU A 1 85 ? -2.239 1.465 -9.559 1.00 94.31 85 LEU A O 1
ATOM 726 N N . LEU A 1 86 ? -0.219 1.039 -8.672 1.00 93.81 86 LEU A N 1
ATOM 727 C CA . LEU A 1 86 ? 0.017 -0.179 -9.446 1.00 93.81 86 LEU A CA 1
ATOM 728 C C . LEU A 1 86 ? -1.043 -1.252 -9.160 1.00 93.81 86 LEU A C 1
ATOM 730 O O . LEU A 1 86 ? -1.573 -1.868 -10.089 1.00 93.81 86 LEU A O 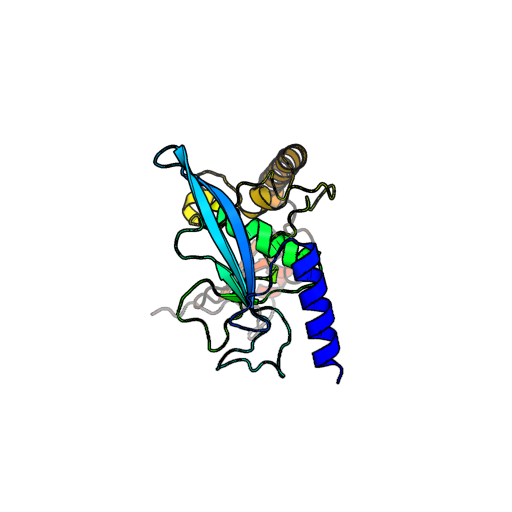1
ATOM 734 N N . LYS A 1 87 ? -1.405 -1.454 -7.886 1.00 92.06 87 LYS A N 1
ATOM 735 C CA . LYS A 1 87 ? -2.480 -2.386 -7.504 1.00 92.06 87 LYS A CA 1
ATOM 736 C C . LYS A 1 87 ? -3.830 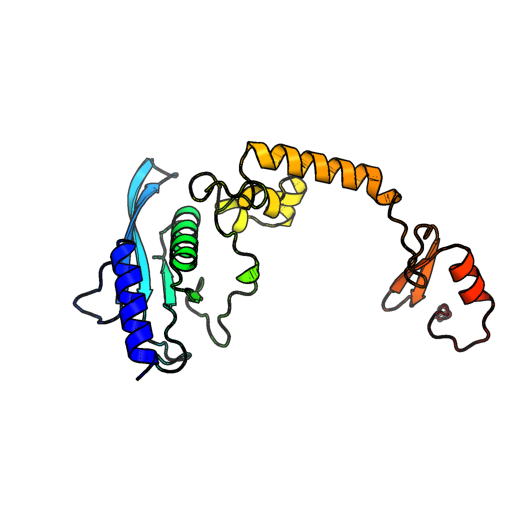-1.948 -8.087 1.00 92.06 87 LYS A C 1
ATOM 738 O O . LYS A 1 87 ? -4.532 -2.778 -8.659 1.00 92.06 87 LYS A O 1
ATOM 743 N N . ARG A 1 88 ? -4.166 -0.653 -8.013 1.00 92.31 88 ARG A N 1
ATOM 744 C CA . ARG A 1 88 ? -5.402 -0.073 -8.583 1.00 92.31 88 ARG A CA 1
ATOM 745 C C . ARG A 1 88 ? -5.490 -0.219 -10.100 1.00 92.31 88 ARG A C 1
ATOM 747 O O . ARG A 1 88 ? -6.573 -0.457 -10.620 1.00 92.31 88 ARG A O 1
ATOM 754 N N . ALA A 1 89 ? -4.364 -0.111 -10.798 1.00 93.81 89 ALA A N 1
ATOM 755 C CA . ALA A 1 89 ? -4.293 -0.309 -12.244 1.00 93.81 89 ALA A CA 1
ATOM 756 C C . ALA A 1 89 ? -4.388 -1.790 -12.663 1.00 93.81 89 ALA A C 1
ATOM 758 O O . ALA A 1 89 ? -4.352 -2.100 -13.855 1.00 93.81 89 ALA A O 1
ATOM 759 N N . GLY A 1 90 ? -4.497 -2.714 -11.702 1.00 92.19 90 GLY A N 1
ATOM 760 C CA . GLY A 1 90 ? -4.572 -4.145 -11.967 1.00 92.19 90 GLY A CA 1
ATOM 761 C C . GLY A 1 90 ? -3.232 -4.758 -12.373 1.00 92.19 90 GLY A C 1
ATOM 762 O O . GLY A 1 90 ? -3.233 -5.779 -13.058 1.00 92.19 90 GLY A O 1
ATOM 763 N N . CYS A 1 91 ? -2.104 -4.145 -11.990 1.00 91.00 91 CYS A N 1
ATOM 764 C CA . CYS A 1 91 ? -0.775 -4.737 -12.177 1.00 91.00 91 CYS A CA 1
ATOM 765 C C . CYS A 1 91 ? -0.457 -5.793 -11.108 1.00 91.00 91 CYS A C 1
ATOM 767 O O . CYS A 1 91 ? 0.402 -6.634 -11.335 1.00 91.00 91 CYS A O 1
ATOM 769 N N . SER A 1 92 ? -1.138 -5.760 -9.954 1.00 88.31 92 SER A N 1
ATOM 770 C CA . SER A 1 92 ? -0.941 -6.695 -8.831 1.00 88.31 92 SER A CA 1
ATOM 771 C C . SER A 1 92 ? 0.540 -6.896 -8.462 1.00 88.31 92 SER A C 1
ATOM 773 O O . SER A 1 92 ? 1.030 -8.022 -8.522 1.00 88.31 92 SER A O 1
ATOM 775 N N . PRO A 1 93 ? 1.273 -5.822 -8.118 1.00 90.25 93 PRO A N 1
ATOM 776 C CA . PRO A 1 93 ? 2.713 -5.898 -7.908 1.00 90.25 93 PRO A CA 1
ATOM 777 C C . PRO A 1 93 ? 3.091 -6.825 -6.749 1.00 90.25 93 PRO A C 1
ATOM 779 O O . PRO A 1 93 ? 2.394 -6.904 -5.733 1.00 90.25 93 PRO A O 1
ATOM 782 N N . ARG A 1 94 ? 4.237 -7.483 -6.898 1.00 87.31 94 ARG A N 1
ATOM 783 C CA . ARG A 1 94 ? 4.972 -8.154 -5.824 1.00 87.31 94 ARG A CA 1
ATOM 784 C C . ARG A 1 94 ? 5.969 -7.154 -5.257 1.00 87.31 94 ARG A C 1
ATOM 786 O O . ARG A 1 94 ? 6.608 -6.445 -6.025 1.00 87.31 94 ARG A O 1
ATOM 793 N N . GLY A 1 95 ? 6.079 -7.056 -3.940 1.00 73.81 95 GLY A N 1
ATOM 794 C CA . GLY A 1 95 ? 7.022 -6.143 -3.295 1.00 73.81 95 GLY A CA 1
ATOM 795 C C . GLY A 1 95 ? 8.156 -6.906 -2.631 1.00 73.81 95 GLY A C 1
ATOM 796 O O . GLY A 1 95 ? 7.910 -7.957 -2.050 1.00 73.81 95 GLY A O 1
ATOM 797 N N . SER A 1 96 ? 9.359 -6.338 -2.648 1.00 65.94 96 SER A N 1
ATOM 798 C CA . SER A 1 96 ? 10.395 -6.660 -1.666 1.00 65.94 96 SER A CA 1
ATOM 799 C C . SER A 1 96 ? 10.838 -5.386 -0.966 1.00 65.94 96 SER A C 1
ATOM 801 O O . SER A 1 96 ? 11.091 -4.364 -1.606 1.00 65.94 96 SER A O 1
ATOM 803 N N . PHE A 1 97 ? 10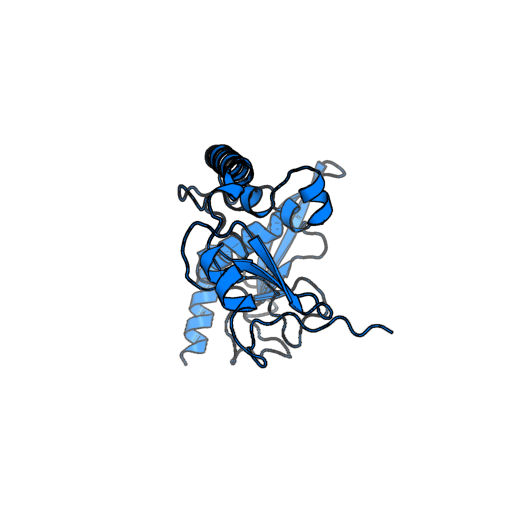.902 -5.449 0.361 1.00 55.44 97 PHE A N 1
ATOM 804 C CA . PHE A 1 97 ? 11.366 -4.346 1.200 1.00 55.44 97 PHE A CA 1
ATOM 805 C C . PHE A 1 97 ? 12.802 -4.533 1.703 1.00 55.44 97 PHE A C 1
ATOM 807 O O . PHE A 1 97 ? 13.343 -3.599 2.293 1.00 55.44 97 PHE A O 1
ATOM 814 N N . TYR A 1 98 ? 13.426 -5.686 1.441 1.00 49.97 98 TYR A N 1
ATOM 815 C CA . TYR A 1 98 ? 14.779 -6.002 1.894 1.00 49.97 98 TYR A CA 1
ATOM 816 C C . TYR A 1 98 ? 15.582 -6.692 0.792 1.00 49.97 98 TYR A C 1
ATOM 818 O O . TYR A 1 98 ? 15.041 -7.478 0.017 1.00 49.97 98 TYR A O 1
ATOM 826 N N . ASP A 1 99 ? 16.890 -6.437 0.772 1.00 43.62 99 ASP A N 1
ATOM 827 C CA . ASP A 1 99 ? 17.842 -7.007 -0.192 1.00 43.62 99 ASP A CA 1
ATOM 828 C C . ASP A 1 99 ? 17.899 -8.558 -0.167 1.00 43.62 99 ASP A C 1
ATOM 830 O O . ASP A 1 99 ? 18.489 -9.157 -1.060 1.00 43.62 99 ASP A O 1
ATOM 834 N N . GLU A 1 100 ? 17.246 -9.218 0.803 1.00 41.41 100 GLU A N 1
ATOM 835 C CA . GLU A 1 100 ? 17.293 -10.675 1.030 1.00 41.41 100 GLU A CA 1
ATOM 836 C C . GLU A 1 100 ? 15.9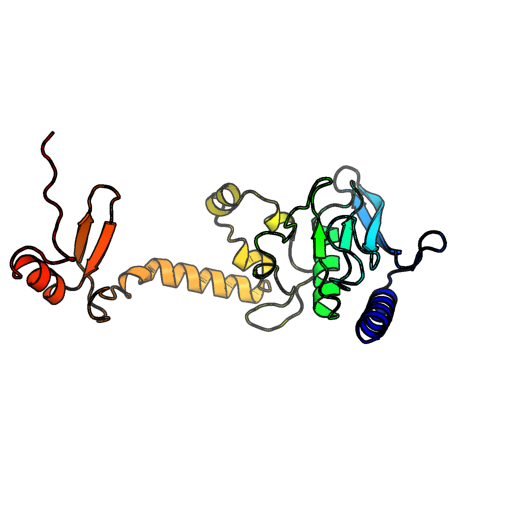25 -11.393 1.020 1.00 41.41 100 GLU A C 1
ATOM 838 O O . GLU A 1 100 ? 15.816 -12.536 1.467 1.00 41.41 100 GLU A O 1
ATOM 843 N N . CYS A 1 101 ? 14.847 -10.788 0.516 1.00 48.09 101 CYS A N 1
ATOM 844 C CA . CYS A 1 101 ? 13.580 -11.521 0.406 1.00 48.09 101 CYS A CA 1
ATOM 845 C C . CYS A 1 101 ? 13.513 -12.353 -0.887 1.00 48.09 101 CYS A C 1
ATOM 847 O O . CYS A 1 101 ? 13.168 -11.819 -1.936 1.00 48.09 101 CYS A O 1
ATOM 849 N N . GLU A 1 102 ? 13.849 -13.648 -0.797 1.00 42.00 102 GLU A N 1
ATOM 850 C CA . GLU A 1 102 ? 12.920 -14.806 -0.786 1.00 42.00 102 GLU A CA 1
ATOM 851 C C . GLU A 1 102 ? 13.719 -16.082 -0.380 1.00 42.00 102 GLU A C 1
ATOM 853 O O . GLU A 1 102 ? 14.884 -16.208 -0.749 1.00 42.00 102 GLU A O 1
ATOM 858 N N . PRO A 1 103 ? 13.170 -17.005 0.439 1.00 35.56 103 PRO A N 1
ATOM 859 C CA . PRO A 1 103 ? 12.104 -17.907 0.002 1.00 35.56 103 PRO A CA 1
ATOM 860 C C . PRO A 1 103 ? 10.784 -17.593 0.704 1.00 35.56 103 PRO A C 1
ATOM 862 O O . PRO A 1 103 ? 10.680 -17.683 1.929 1.00 35.56 103 PRO A O 1
ATOM 865 N N . GLY A 1 104 ? 9.773 -17.248 -0.097 1.00 38.16 104 GLY A N 1
ATOM 866 C CA . GLY A 1 104 ? 8.416 -16.966 0.362 1.00 38.16 104 GLY A CA 1
ATOM 867 C C . GLY A 1 104 ? 8.130 -15.482 0.564 1.00 38.16 104 GLY A C 1
ATOM 868 O O . GLY A 1 104 ? 7.291 -15.171 1.399 1.00 38.16 104 GLY A O 1
ATOM 869 N N . GLY A 1 105 ? 8.782 -14.587 -0.190 1.00 39.72 105 GLY A N 1
ATOM 870 C CA . GLY A 1 105 ? 8.659 -13.108 -0.184 1.00 39.72 105 GLY A CA 1
ATOM 871 C C . GLY A 1 105 ? 7.296 -12.551 -0.592 1.00 39.72 105 GLY A C 1
ATOM 872 O O . GLY A 1 105 ? 7.139 -11.465 -1.145 1.00 39.72 105 GLY A O 1
ATOM 873 N N . TRP A 1 106 ? 6.266 -13.263 -0.185 1.00 36.81 106 TRP A N 1
ATOM 874 C CA . TRP A 1 106 ? 5.047 -12.688 0.299 1.00 36.81 106 TRP A CA 1
ATOM 875 C C . TRP A 1 106 ? 5.419 -11.753 1.447 1.00 36.81 106 TRP A C 1
ATOM 877 O O . TRP A 1 106 ? 5.834 -12.174 2.526 1.00 36.81 106 TRP A O 1
ATOM 887 N N . MET A 1 107 ? 5.233 -10.456 1.233 1.00 46.56 107 MET A N 1
ATOM 888 C CA . MET A 1 107 ? 4.873 -9.578 2.337 1.00 46.56 107 MET A CA 1
ATOM 889 C C . MET A 1 107 ? 3.848 -10.310 3.212 1.00 46.56 107 MET A C 1
ATOM 891 O O . MET A 1 107 ? 2.713 -10.529 2.775 1.00 46.56 107 MET A O 1
ATOM 895 N N . PHE A 1 108 ? 4.202 -10.656 4.447 1.00 37.88 108 PHE A N 1
ATOM 896 C CA . PHE A 1 108 ? 3.180 -10.899 5.455 1.00 37.88 108 PHE A CA 1
ATOM 897 C C . PHE A 1 108 ? 2.291 -9.639 5.496 1.00 37.88 108 PHE A C 1
ATOM 899 O O . PHE A 1 108 ? 2.745 -8.569 5.894 1.00 37.88 108 PHE A O 1
ATOM 906 N N . GLY A 1 109 ? 1.043 -9.739 5.018 1.00 48.22 109 GLY A N 1
ATOM 907 C CA . GLY A 1 109 ? 0.022 -8.700 5.204 1.00 48.22 109 GLY A CA 1
ATOM 908 C C . GLY A 1 109 ? -0.339 -7.788 4.020 1.00 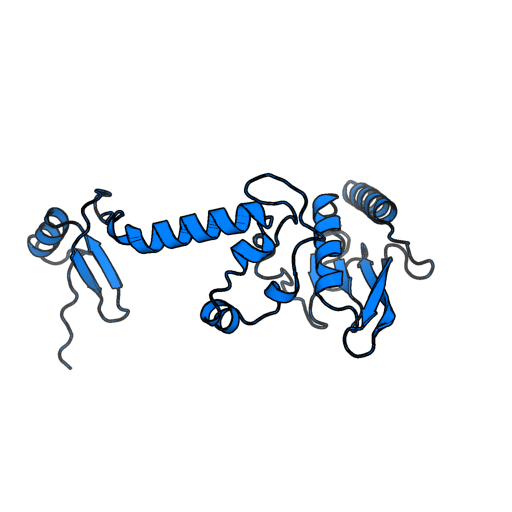48.22 109 GLY A C 1
ATOM 909 O O . GLY A 1 109 ? -0.916 -6.728 4.261 1.00 48.22 109 GLY A O 1
ATOM 910 N N . LEU A 1 110 ? -0.099 -8.155 2.751 1.00 52.09 110 LEU A N 1
ATOM 911 C CA . LEU A 1 110 ? -0.605 -7.365 1.600 1.00 52.09 110 LEU A CA 1
ATOM 912 C C . LEU A 1 110 ? -2.136 -7.235 1.525 1.00 52.09 110 LEU A C 1
ATOM 914 O O . LEU A 1 110 ? -2.645 -6.281 0.922 1.00 52.09 110 LEU A O 1
ATOM 918 N N . ASP A 1 111 ? -2.866 -8.149 2.163 1.00 53.31 111 ASP A N 1
ATOM 919 C CA . ASP A 1 111 ? -4.319 -8.059 2.354 1.00 53.31 111 ASP A CA 1
ATOM 920 C C . ASP A 1 111 ? -4.717 -6.885 3.271 1.00 53.31 111 ASP A C 1
ATOM 922 O O . ASP A 1 111 ? -5.870 -6.456 3.285 1.00 53.31 111 ASP A O 1
ATOM 926 N N . GLY A 1 112 ? -3.747 -6.319 3.996 1.00 60.84 112 GLY A N 1
ATOM 927 C CA . GLY A 1 112 ? -3.895 -5.147 4.851 1.00 60.84 112 GLY A CA 1
ATOM 928 C C . GLY A 1 112 ? -3.469 -3.821 4.215 1.00 60.84 112 GLY A C 1
ATOM 929 O O . GLY A 1 112 ? -3.729 -2.783 4.825 1.00 60.84 112 GLY A O 1
ATOM 930 N N . ILE A 1 113 ? -2.852 -3.807 3.019 1.00 72.88 113 ILE A N 1
ATOM 931 C CA . ILE A 1 113 ? -2.488 -2.528 2.384 1.00 72.88 113 ILE A CA 1
ATOM 932 C C . ILE A 1 113 ? -3.770 -1.746 2.057 1.00 72.88 113 ILE A C 1
ATOM 934 O O . ILE A 1 113 ? -4.631 -2.256 1.329 1.00 72.88 113 ILE A O 1
ATOM 938 N N . PRO A 1 114 ? -3.891 -0.493 2.530 1.00 85.62 114 PRO A N 1
ATOM 939 C CA . PRO A 1 114 ? -5.016 0.367 2.199 1.00 85.62 114 PRO A CA 1
ATOM 940 C C . PRO A 1 114 ? -5.134 0.558 0.692 1.00 85.62 114 PRO A C 1
ATOM 942 O O . PRO A 1 114 ? -4.152 0.792 -0.006 1.00 85.62 114 PRO A O 1
ATOM 945 N N . SER A 1 115 ? -6.357 0.540 0.173 1.00 90.38 115 SER A N 1
ATOM 946 C CA . SER A 1 115 ? -6.609 0.779 -1.252 1.00 90.38 115 SER A CA 1
ATOM 947 C C . SER A 1 115 ? -6.361 2.232 -1.674 1.00 90.38 115 SER A C 1
ATOM 949 O O . SER A 1 115 ? -6.569 2.571 -2.836 1.00 90.38 115 SER A O 1
ATOM 951 N N . GLY A 1 116 ? -6.004 3.114 -0.735 1.00 93.12 116 GLY A N 1
ATOM 952 C CA . GLY A 1 116 ? -5.954 4.566 -0.902 1.00 93.12 116 GLY A CA 1
ATOM 953 C C . GLY A 1 116 ? -7.332 5.215 -1.076 1.00 93.12 116 GLY A C 1
ATOM 954 O O . GLY A 1 116 ? -7.397 6.401 -1.375 1.00 93.12 116 GLY A O 1
ATOM 955 N N . TYR A 1 117 ? -8.429 4.458 -0.980 1.00 96.25 117 TYR A N 1
ATOM 956 C CA . TYR A 1 117 ? -9.788 5.000 -0.964 1.00 96.25 117 TYR A CA 1
ATOM 957 C C . TYR A 1 117 ? -10.331 4.967 0.461 1.00 96.25 117 TYR A C 1
ATOM 959 O O . TYR A 1 117 ? -10.090 4.016 1.206 1.00 96.25 117 TYR A O 1
ATOM 967 N N . CYS A 1 118 ? -11.100 5.988 0.830 1.00 96.19 118 CYS A N 1
ATOM 968 C CA . CYS A 1 118 ? -11.810 6.010 2.096 1.00 96.19 118 CYS A CA 1
ATOM 969 C C . CYS A 1 118 ? -12.772 4.815 2.168 1.00 96.19 118 CYS A C 1
ATOM 971 O O . CYS A 1 118 ? -13.702 4.727 1.365 1.00 96.19 118 CYS A O 1
ATOM 973 N N . LYS A 1 119 ? -12.607 3.934 3.161 1.00 94.56 119 LYS A N 1
ATOM 974 C CA . LYS A 1 119 ? -13.449 2.738 3.343 1.00 94.56 119 LYS A CA 1
ATOM 975 C C . LYS A 1 119 ? -14.925 3.054 3.597 1.00 94.56 119 LYS A C 1
ATOM 977 O O . LYS A 1 119 ? -15.766 2.190 3.384 1.00 94.56 119 LYS A O 1
ATOM 982 N N . ARG A 1 120 ? -15.242 4.276 4.041 1.00 95.19 120 ARG A N 1
ATOM 983 C CA . ARG A 1 120 ? -16.617 4.717 4.318 1.00 95.19 120 ARG A CA 1
ATOM 984 C C . ARG A 1 120 ? -17.287 5.387 3.120 1.00 95.19 120 ARG A C 1
ATOM 986 O O . ARG A 1 120 ? -18.407 5.031 2.784 1.00 95.19 120 ARG A O 1
ATOM 993 N N . CYS A 1 121 ? -16.636 6.376 2.508 1.00 97.12 121 CYS A N 1
ATOM 994 C CA . CYS A 1 121 ? -17.261 7.206 1.468 1.00 97.12 121 CYS A CA 1
ATOM 995 C C . CYS A 1 121 ? -16.685 7.008 0.059 1.00 97.12 121 CYS A C 1
ATOM 997 O O . CYS A 1 121 ? -17.121 7.681 -0.867 1.00 97.12 121 CYS A O 1
ATOM 999 N N . GLY A 1 122 ? -15.676 6.150 -0.114 1.00 96.31 122 GLY A N 1
ATOM 1000 C CA . GLY A 1 122 ? -15.051 5.876 -1.412 1.00 96.31 122 GLY A CA 1
ATOM 1001 C C . GLY A 1 122 ? -14.167 6.999 -1.966 1.00 96.31 122 GLY A C 1
ATOM 1002 O O . GLY A 1 122 ? -13.553 6.817 -3.012 1.00 96.31 122 GLY A O 1
ATOM 1003 N N . LYS A 1 123 ? -14.058 8.147 -1.279 1.00 97.25 123 LYS A N 1
ATOM 1004 C CA . LYS A 1 123 ? -13.199 9.266 -1.702 1.00 97.25 123 LYS A CA 1
ATOM 1005 C C . LYS A 1 123 ? -11.747 8.811 -1.867 1.00 97.25 123 LYS A C 1
ATOM 1007 O O . LYS A 1 123 ? -11.234 8.107 -0.999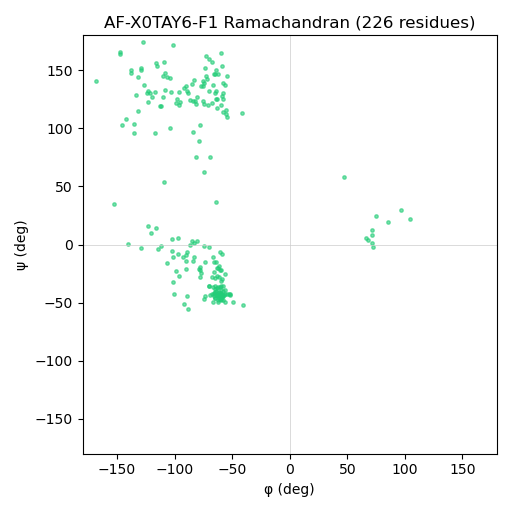 1.00 97.25 123 LYS A O 1
ATOM 1012 N N . ASP A 1 124 ? -11.076 9.258 -2.928 1.00 96.75 124 ASP A N 1
ATOM 1013 C CA . ASP A 1 124 ? -9.635 9.045 -3.078 1.00 96.75 124 ASP A CA 1
ATOM 1014 C C . ASP A 1 124 ? -8.865 9.851 -2.023 1.00 96.75 124 ASP A C 1
ATOM 1016 O O . ASP A 1 124 ? -9.019 11.070 -1.905 1.00 96.75 124 ASP A O 1
ATOM 1020 N N . ILE A 1 125 ? -8.078 9.146 -1.221 1.00 96.00 125 ILE A N 1
ATOM 1021 C CA . ILE A 1 125 ? -7.277 9.685 -0.121 1.00 96.00 125 ILE A CA 1
ATOM 1022 C C . ILE A 1 125 ? -5.788 9.401 -0.312 1.00 96.00 125 ILE A C 1
ATOM 1024 O O . ILE A 1 125 ? -5.010 9.658 0.602 1.00 96.00 125 ILE A O 1
ATOM 1028 N N . LEU A 1 126 ? -5.374 8.908 -1.486 1.00 94.25 126 LEU A N 1
ATOM 1029 C CA . LEU A 1 126 ? -4.003 8.465 -1.734 1.00 94.25 126 LEU A CA 1
ATOM 1030 C C . LEU A 1 126 ? -2.951 9.519 -1.353 1.00 94.25 126 LEU A C 1
ATOM 1032 O O . LEU A 1 126 ? -1.963 9.204 -0.699 1.00 94.25 126 LEU A O 1
ATOM 1036 N N . ASN A 1 127 ? -3.207 10.777 -1.712 1.00 92.31 127 ASN A N 1
ATOM 1037 C CA . ASN A 1 127 ? -2.304 11.905 -1.456 1.00 92.31 127 ASN A CA 1
ATOM 1038 C C . ASN A 1 127 ? -2.672 12.704 -0.192 1.00 92.31 127 ASN A C 1
ATOM 1040 O O . ASN A 1 127 ? -2.102 13.762 0.052 1.00 92.31 127 ASN A O 1
ATOM 1044 N N . LEU A 1 128 ? -3.664 12.244 0.577 1.00 91.88 128 LEU A N 1
ATOM 1045 C CA . LEU A 1 128 ? -4.154 12.909 1.793 1.00 91.88 128 LEU A CA 1
ATOM 1046 C C . LEU A 1 128 ? -3.725 12.180 3.072 1.00 91.88 128 LEU A C 1
ATOM 1048 O O . LEU A 1 128 ? -3.845 12.726 4.165 1.00 91.88 128 LEU A O 1
ATOM 1052 N N . VAL A 1 129 ? -3.280 10.932 2.944 1.00 90.44 129 VAL A N 1
ATOM 1053 C CA . VAL A 1 129 ? -2.867 10.083 4.060 1.00 90.44 129 VAL A CA 1
ATOM 1054 C C . VAL A 1 129 ? -1.379 10.270 4.335 1.00 90.44 129 VAL A C 1
ATOM 1056 O O . VAL A 1 129 ? -0.560 10.249 3.418 1.00 90.44 129 VAL A O 1
ATOM 1059 N N . ASN A 1 130 ? -1.020 10.377 5.616 1.00 90.75 130 ASN A N 1
ATOM 1060 C CA . ASN A 1 130 ? 0.364 10.205 6.036 1.00 90.75 130 ASN A CA 1
ATOM 1061 C C . ASN A 1 130 ? 0.708 8.708 6.088 1.00 90.75 130 ASN A C 1
ATOM 1063 O O . ASN A 1 130 ? 0.346 7.999 7.028 1.00 90.75 130 ASN A O 1
ATOM 1067 N N . TRP A 1 131 ? 1.421 8.235 5.071 1.00 88.44 131 TRP A N 1
ATOM 1068 C CA . TRP A 1 131 ? 1.817 6.834 4.937 1.00 88.44 131 TRP A CA 1
ATOM 1069 C C . TRP A 1 131 ? 2.940 6.402 5.885 1.00 88.44 131 TRP A C 1
ATOM 1071 O O . TRP A 1 131 ? 3.131 5.202 6.079 1.00 88.44 131 TRP A O 1
ATOM 1081 N N . GLU A 1 132 ? 3.663 7.338 6.507 1.00 85.56 132 GLU A N 1
ATOM 1082 C CA . GLU A 1 132 ? 4.744 7.017 7.455 1.00 85.56 132 GLU A CA 1
ATOM 1083 C C . GLU A 1 132 ? 4.229 6.331 8.715 1.00 85.56 132 GLU A C 1
ATOM 1085 O O . GLU A 1 132 ? 4.947 5.543 9.326 1.00 85.56 132 GLU A O 1
ATOM 1090 N N . ILE A 1 133 ? 2.951 6.536 9.033 1.00 86.19 133 ILE A N 1
ATOM 1091 C CA . ILE A 1 133 ? 2.255 5.888 10.146 1.00 86.19 133 ILE A CA 1
ATOM 1092 C C . ILE A 1 133 ? 2.330 4.353 10.057 1.00 86.19 133 ILE A C 1
ATOM 1094 O O . ILE A 1 133 ? 2.267 3.677 11.083 1.00 86.19 133 ILE A O 1
ATOM 1098 N N . LEU A 1 134 ? 2.494 3.782 8.859 1.00 82.88 134 LEU A N 1
ATOM 1099 C CA . LEU A 1 134 ? 2.647 2.333 8.679 1.00 82.88 134 LEU A CA 1
ATOM 1100 C C . LEU A 1 134 ? 4.050 1.813 9.014 1.00 82.88 134 LEU A C 1
ATOM 1102 O O . LEU A 1 134 ? 4.188 0.632 9.313 1.00 82.88 134 LEU A O 1
ATOM 1106 N N . ASN A 1 135 ? 5.066 2.676 8.990 1.00 78.56 135 ASN A N 1
ATOM 1107 C CA . ASN A 1 135 ? 6.424 2.330 9.416 1.00 78.56 135 ASN A CA 1
ATOM 1108 C C . ASN A 1 135 ? 6.659 2.590 10.906 1.00 78.56 135 ASN A C 1
ATOM 1110 O O . ASN A 1 135 ? 7.671 2.155 11.456 1.00 78.56 135 ASN A O 1
ATOM 1114 N N . GLU A 1 136 ? 5.766 3.332 11.559 1.00 78.88 136 GLU A N 1
ATOM 1115 C CA . GLU A 1 136 ? 5.860 3.571 12.991 1.00 78.88 136 GLU A CA 1
ATOM 1116 C C . GLU A 1 136 ? 5.490 2.322 13.799 1.00 78.88 136 GLU A C 1
ATOM 1118 O O . GLU A 1 136 ? 4.593 1.552 13.452 1.00 78.88 136 GLU A O 1
ATOM 1123 N N . ASP A 1 137 ? 6.178 2.152 14.930 1.00 78.44 137 ASP A N 1
ATOM 1124 C CA . ASP A 1 137 ? 5.911 1.073 15.875 1.00 78.44 137 ASP A CA 1
ATOM 1125 C C . ASP A 1 137 ? 4.463 1.133 16.387 1.00 78.44 137 ASP A C 1
ATOM 1127 O O . ASP A 1 137 ? 3.990 2.160 16.894 1.00 78.44 137 ASP A O 1
ATOM 1131 N N . PHE A 1 138 ? 3.770 -0.002 16.285 1.00 73.19 138 PHE A N 1
ATOM 1132 C CA . PHE A 1 138 ? 2.365 -0.126 16.658 1.00 73.19 138 PHE A CA 1
ATOM 1133 C C . PHE A 1 138 ? 2.096 0.301 18.111 1.00 73.19 138 PHE A C 1
ATOM 1135 O O . PHE A 1 138 ? 1.128 1.019 18.375 1.00 73.19 138 PHE A O 1
ATOM 1142 N N . PHE A 1 139 ? 2.952 -0.092 19.062 1.00 68.81 139 PHE A N 1
ATOM 1143 C CA . PHE A 1 139 ? 2.770 0.249 20.474 1.00 68.81 139 PHE A CA 1
ATOM 1144 C C . PHE A 1 139 ? 3.009 1.737 20.737 1.00 68.81 139 PHE A C 1
ATOM 1146 O O . PHE A 1 139 ? 2.303 2.329 21.561 1.00 68.81 139 PHE A O 1
ATOM 1153 N N . LYS A 1 140 ? 3.962 2.365 20.036 1.00 81.50 140 LYS A N 1
ATOM 1154 C CA . LYS A 1 140 ? 4.183 3.818 20.120 1.00 81.50 140 LYS A CA 1
ATOM 1155 C C . LYS A 1 140 ? 2.955 4.597 19.661 1.00 81.50 140 LYS A C 1
ATOM 1157 O O . LYS A 1 140 ? 2.541 5.522 20.359 1.00 81.50 140 LYS A O 1
ATOM 1162 N N . LEU A 1 141 ? 2.357 4.213 18.537 1.00 79.31 141 LEU A N 1
ATOM 1163 C CA . LEU A 1 141 ? 1.140 4.857 18.039 1.00 79.31 141 LEU A CA 1
ATOM 1164 C C . LEU A 1 141 ? -0.046 4.632 18.972 1.00 79.31 141 LEU A C 1
ATOM 1166 O O . LEU A 1 141 ? -0.745 5.585 19.314 1.00 79.31 141 LEU A O 1
ATOM 1170 N N . TYR A 1 142 ? -0.220 3.402 19.460 1.00 75.19 142 TYR A N 1
ATOM 1171 C CA . TYR A 1 142 ? -1.294 3.071 20.392 1.00 75.19 142 TYR A CA 1
ATOM 1172 C C . TYR A 1 142 ? -1.244 3.928 21.666 1.00 75.19 142 TYR A C 1
ATOM 1174 O O . TYR A 1 142 ? -2.270 4.457 22.088 1.00 75.19 142 TYR A O 1
ATOM 1182 N N . ARG A 1 143 ? -0.054 4.142 22.249 1.00 83.25 143 ARG A N 1
ATOM 1183 C CA . ARG A 1 143 ? 0.119 5.015 23.428 1.00 83.25 143 ARG A CA 1
ATOM 1184 C C . ARG A 1 143 ? -0.230 6.480 23.160 1.00 83.25 143 ARG A C 1
ATOM 1186 O O . ARG A 1 143 ? -0.622 7.177 24.088 1.00 83.25 143 ARG A O 1
ATOM 1193 N N . LYS A 1 144 ? -0.101 6.941 21.913 1.00 87.88 144 LYS A N 1
ATOM 1194 C CA . LYS A 1 144 ? -0.519 8.284 21.479 1.00 87.88 144 LYS A CA 1
ATOM 1195 C C . LYS A 1 144 ? -2.017 8.363 21.144 1.00 87.88 144 LYS A C 1
ATOM 1197 O O . LYS A 1 144 ? -2.473 9.412 20.707 1.00 87.88 144 LYS A O 1
ATOM 1202 N N . GLY A 1 145 ? -2.769 7.267 21.289 1.00 85.88 145 GLY A N 1
ATOM 1203 C CA . GLY A 1 145 ? -4.166 7.182 20.852 1.00 85.88 145 GLY A CA 1
ATOM 1204 C C . GLY A 1 145 ? -4.335 7.136 19.329 1.00 85.88 145 GLY A C 1
ATOM 1205 O O . GLY A 1 145 ? -5.446 7.294 18.833 1.00 85.88 145 GLY A O 1
ATOM 1206 N N . ILE A 1 146 ? -3.253 6.916 18.575 1.00 87.69 146 ILE A N 1
ATOM 1207 C CA . ILE A 1 146 ? -3.286 6.885 17.113 1.00 87.69 146 ILE A CA 1
ATOM 1208 C C . ILE A 1 146 ? -3.633 5.472 16.653 1.00 87.69 146 ILE A C 1
ATOM 1210 O O . ILE A 1 146 ? -2.947 4.494 16.970 1.00 87.69 146 ILE A O 1
ATOM 1214 N N . HIS A 1 147 ? -4.691 5.354 15.857 1.00 89.19 147 HIS A N 1
ATOM 1215 C CA . HIS A 1 147 ? -5.103 4.083 15.279 1.00 89.19 147 HIS A CA 1
ATOM 1216 C C . HIS A 1 147 ? -4.709 4.009 13.811 1.00 89.19 147 HIS A C 1
ATOM 1218 O O . HIS A 1 147 ? -5.444 4.501 12.960 1.00 89.19 147 HIS A O 1
ATOM 1224 N N . GLN A 1 148 ? -3.600 3.313 13.521 1.00 87.81 148 GLN A N 1
ATOM 1225 C CA . GLN A 1 148 ? -3.066 3.119 12.162 1.00 87.81 148 GLN A CA 1
ATOM 1226 C C . GLN A 1 148 ? -4.172 2.852 11.137 1.00 87.81 148 GLN A C 1
ATOM 1228 O O . GLN A 1 148 ? -4.292 3.578 10.159 1.00 87.81 148 GLN A O 1
ATOM 1233 N N . ASN A 1 149 ? -5.046 1.875 11.407 1.00 87.62 149 ASN A N 1
ATOM 1234 C CA . ASN A 1 149 ? -6.141 1.513 10.507 1.00 87.62 149 ASN A CA 1
ATOM 1235 C C . ASN A 1 149 ? -7.124 2.655 10.222 1.00 87.62 149 ASN A C 1
ATOM 1237 O O . ASN A 1 149 ? -7.640 2.715 9.110 1.00 87.62 149 ASN A O 1
ATOM 1241 N N . ILE A 1 150 ? -7.410 3.529 11.187 1.00 92.31 150 ILE A N 1
ATOM 1242 C CA . ILE A 1 150 ? -8.275 4.693 10.959 1.00 92.31 150 ILE A CA 1
ATOM 1243 C C . ILE A 1 150 ? -7.512 5.737 10.137 1.00 92.31 150 ILE A C 1
ATOM 1245 O O . ILE A 1 150 ? -8.032 6.243 9.142 1.00 92.31 150 ILE A O 1
ATOM 1249 N N . GLU A 1 151 ? -6.253 5.983 10.493 1.00 93.62 151 GLU A N 1
ATOM 1250 C CA . GLU A 1 151 ? -5.424 7.010 9.862 1.00 93.62 151 GLU A CA 1
ATOM 1251 C C . GLU A 1 151 ? -5.206 6.800 8.366 1.00 93.62 151 GLU A C 1
ATOM 1253 O O . GLU A 1 151 ? -5.202 7.769 7.606 1.00 93.62 151 GLU A O 1
ATOM 1258 N N . VAL A 1 152 ? -5.068 5.545 7.936 1.00 91.69 152 VAL A N 1
ATOM 1259 C CA . VAL A 1 152 ? -4.691 5.223 6.553 1.00 91.69 152 VAL A CA 1
ATOM 1260 C C . VAL A 1 152 ? -5.854 4.795 5.657 1.00 91.69 152 VAL A C 1
ATOM 1262 O O . VAL A 1 152 ? -5.679 4.670 4.447 1.00 91.69 152 VAL A O 1
ATOM 1265 N N . ASN A 1 153 ? -7.039 4.534 6.224 1.00 93.50 153 ASN A N 1
ATOM 1266 C CA . ASN A 1 153 ? -8.186 4.018 5.464 1.00 93.50 153 ASN A CA 1
ATOM 1267 C C . ASN A 1 153 ? -9.373 4.983 5.375 1.00 93.50 153 ASN A C 1
ATOM 1269 O O . ASN A 1 153 ? -10.358 4.646 4.718 1.00 93.50 153 ASN A O 1
ATOM 1273 N N . TYR A 1 154 ? -9.335 6.144 6.028 1.00 95.25 154 TYR A N 1
ATOM 1274 C CA . TYR A 1 154 ? -10.470 7.067 6.056 1.00 95.25 154 TYR A CA 1
ATOM 1275 C C . TYR A 1 154 ? -10.033 8.496 5.740 1.00 95.25 154 TYR A C 1
ATOM 1277 O O . TYR A 1 154 ? -8.954 8.936 6.125 1.00 95.25 154 TYR A O 1
ATOM 1285 N N . CYS A 1 155 ? -10.891 9.235 5.030 1.00 96.31 155 CYS A N 1
ATOM 1286 C CA . CYS A 1 155 ? -10.703 10.674 4.864 1.00 96.31 155 CYS A CA 1
ATOM 1287 C C . CYS A 1 155 ? -10.950 11.400 6.190 1.00 96.31 155 CYS A C 1
ATOM 1289 O O . CYS A 1 155 ? -11.663 10.880 7.045 1.00 96.31 155 CYS A O 1
ATOM 1291 N N . GLU A 1 156 ? -10.437 12.622 6.321 1.00 95.25 156 GLU A N 1
ATOM 1292 C CA . GLU A 1 156 ? -10.489 13.401 7.565 1.00 95.25 156 GLU A CA 1
ATOM 1293 C C . GLU A 1 156 ? -11.888 13.466 8.198 1.00 95.25 156 GLU A C 1
ATOM 1295 O O . GLU A 1 156 ? -12.082 13.102 9.355 1.00 95.25 156 GLU A O 1
ATOM 1300 N N . THR A 1 157 ? -12.912 13.800 7.408 1.00 96.00 157 THR A N 1
ATOM 1301 C CA . THR A 1 157 ? -14.305 13.830 7.880 1.00 96.00 157 THR A CA 1
ATOM 1302 C C . THR A 1 157 ? -14.779 12.469 8.402 1.00 96.00 157 THR A C 1
ATOM 1304 O O . THR A 1 157 ? -15.494 12.399 9.397 1.00 96.00 157 THR A O 1
ATOM 1307 N N . CYS A 1 158 ? -14.388 11.375 7.742 1.00 97.56 158 CYS A N 1
ATOM 1308 C CA . CYS A 1 158 ? -14.774 10.023 8.145 1.00 97.56 158 CYS A CA 1
ATOM 1309 C C . CYS A 1 158 ? -13.954 9.504 9.333 1.00 97.56 158 CYS A C 1
ATOM 1311 O O . CYS A 1 158 ? -14.490 8.705 10.097 1.00 97.56 158 CYS A O 1
ATOM 1313 N N . LYS A 1 159 ? -12.708 9.966 9.528 1.00 96.06 159 LYS A N 1
ATOM 1314 C CA . LYS A 1 159 ? -11.889 9.608 10.698 1.00 96.06 159 LYS A CA 1
ATOM 1315 C C . LYS A 1 159 ? -12.598 9.988 11.988 1.00 96.06 159 LYS A C 1
ATOM 1317 O O . LYS A 1 159 ? -12.746 9.138 12.858 1.00 96.06 159 LYS A O 1
ATOM 1322 N N . ASN A 1 160 ? -13.118 11.212 12.071 1.00 95.50 160 ASN A N 1
ATOM 1323 C CA . ASN A 1 160 ? -13.858 11.685 13.245 1.00 95.50 160 ASN A CA 1
ATOM 1324 C C . ASN A 1 160 ? -15.044 10.774 13.587 1.00 95.50 160 ASN A C 1
ATOM 1326 O O . ASN A 1 160 ? -15.288 10.479 14.755 1.00 95.50 160 ASN A O 1
ATOM 1330 N N . ILE A 1 161 ? -15.745 10.272 12.567 1.00 95.94 161 ILE A N 1
ATOM 1331 C CA . ILE A 1 161 ? -16.857 9.339 12.763 1.00 95.94 161 ILE A CA 1
ATOM 1332 C C . ILE A 1 161 ? -16.350 7.980 13.261 1.00 95.94 161 ILE A C 1
ATOM 1334 O O . ILE A 1 161 ? -16.939 7.417 14.179 1.00 95.94 161 ILE A O 1
ATOM 1338 N N . GLU A 1 162 ? -15.267 7.445 12.692 1.00 95.19 162 GLU A N 1
ATOM 1339 C CA . GLU A 1 162 ? -14.694 6.168 13.140 1.00 95.19 162 GLU A CA 1
ATOM 1340 C C . GLU A 1 162 ? -14.146 6.238 14.568 1.00 95.19 162 GLU A C 1
ATOM 1342 O O . GLU A 1 162 ? -14.374 5.311 15.347 1.00 95.19 162 GLU A O 1
ATOM 1347 N N . TYR A 1 163 ? -13.483 7.336 14.940 1.00 94.81 163 TYR A N 1
ATOM 1348 C CA . TYR A 1 163 ? -13.050 7.571 16.318 1.00 94.81 163 TYR A CA 1
ATOM 1349 C C . TYR A 1 163 ? -14.255 7.657 17.260 1.00 94.81 163 TYR A C 1
ATOM 1351 O O . TYR A 1 163 ? -14.292 6.933 18.252 1.00 94.81 163 TYR A O 1
ATOM 1359 N N . ALA A 1 164 ? -15.293 8.428 16.917 1.00 93.56 164 ALA A N 1
ATOM 1360 C CA . ALA A 1 164 ? -16.510 8.508 17.727 1.00 93.56 164 ALA A CA 1
ATOM 1361 C C . ALA A 1 164 ? -17.212 7.144 17.876 1.00 93.56 164 ALA A C 1
ATOM 1363 O O . ALA A 1 164 ? -17.607 6.764 18.976 1.00 93.56 164 ALA A O 1
ATOM 1364 N N . MET A 1 165 ? -17.330 6.367 16.793 1.00 91.06 165 MET A N 1
ATOM 1365 C CA . MET A 1 165 ? -17.904 5.017 16.843 1.00 91.06 165 MET A CA 1
ATOM 1366 C C . MET A 1 165 ? -17.056 4.058 17.675 1.00 91.06 165 MET A C 1
ATOM 1368 O O . MET A 1 165 ? -17.601 3.173 18.334 1.00 91.06 165 MET A O 1
ATOM 1372 N N . ARG A 1 166 ? -15.731 4.198 17.636 1.00 88.75 166 ARG A N 1
ATOM 1373 C CA . ARG A 1 166 ? -14.826 3.402 18.458 1.00 88.75 166 ARG A CA 1
ATOM 1374 C C . ARG A 1 166 ? -14.993 3.732 19.936 1.00 88.75 166 ARG A C 1
ATOM 1376 O O . ARG A 1 166 ? -15.163 2.800 20.714 1.00 88.75 166 ARG A O 1
ATOM 1383 N N . GLU A 1 167 ? -14.984 5.008 20.302 1.00 89.69 167 GLU A N 1
ATOM 1384 C CA . GLU A 1 167 ? -15.203 5.446 21.684 1.00 89.69 167 GLU A CA 1
ATOM 1385 C C . GLU A 1 167 ? -16.566 4.984 22.196 1.00 89.69 167 GLU A C 1
ATOM 1387 O O . GLU A 1 167 ? -16.653 4.383 23.266 1.00 89.69 167 GLU A O 1
ATOM 1392 N N . TYR A 1 168 ? -17.613 5.134 21.378 1.00 87.75 168 TYR A N 1
ATOM 1393 C CA . TYR A 1 168 ? -18.931 4.593 21.687 1.00 87.75 168 TYR A CA 1
ATOM 1394 C C . TYR A 1 168 ? -18.866 3.082 21.939 1.00 87.75 168 TYR A C 1
ATOM 1396 O O . TYR A 1 168 ? -19.337 2.614 22.972 1.00 87.75 168 TYR A O 1
ATOM 1404 N N . ARG A 1 169 ? -18.226 2.306 21.053 1.00 83.50 169 ARG A N 1
ATOM 1405 C CA . ARG A 1 169 ? -18.049 0.863 21.267 1.00 83.50 169 ARG A CA 1
ATOM 1406 C C . ARG A 1 169 ? -17.297 0.579 22.559 1.00 83.50 169 ARG A C 1
ATOM 1408 O O . ARG A 1 169 ? -17.741 -0.295 23.274 1.00 83.50 169 ARG A O 1
ATOM 1415 N N . LEU A 1 170 ? -16.211 1.284 22.877 1.00 82.88 170 LEU A N 1
ATOM 1416 C CA . LEU A 1 170 ? -15.432 1.067 24.105 1.00 82.88 170 LEU A CA 1
ATOM 1417 C C . LEU A 1 170 ? -16.248 1.340 25.371 1.00 82.88 170 LEU A C 1
ATOM 1419 O O . LEU A 1 170 ? -16.195 0.540 26.303 1.00 82.88 170 LEU A O 1
ATOM 1423 N N . GLN A 1 171 ? -17.048 2.404 25.370 1.00 81.88 171 GLN A N 1
ATOM 1424 C CA . GLN A 1 171 ? -17.962 2.732 26.466 1.00 81.88 171 GLN A CA 1
ATOM 1425 C C . GLN A 1 171 ? -19.102 1.709 26.611 1.00 81.88 171 GLN A C 1
ATOM 1427 O O . GLN A 1 171 ? -19.586 1.493 27.717 1.00 81.88 171 GLN A O 1
ATOM 1432 N N . HIS A 1 172 ? -19.491 1.049 25.515 1.00 73.81 172 HIS A N 1
ATOM 1433 C CA . HIS A 1 172 ? -20.636 0.133 25.451 1.00 73.81 172 HIS A CA 1
ATOM 1434 C C . HIS A 1 172 ? -20.232 -1.326 25.142 1.00 73.81 172 HIS A C 1
ATOM 1436 O O . HIS A 1 172 ? -21.080 -2.156 24.820 1.00 73.81 172 HIS A O 1
ATOM 1442 N N . VAL A 1 173 ? -18.944 -1.701 25.241 1.00 60.75 173 VAL A N 1
ATOM 1443 C CA . VAL A 1 173 ? -18.470 -3.093 25.030 1.00 60.75 173 VAL A CA 1
ATOM 1444 C C . VAL A 1 173 ? -19.082 -4.029 26.079 1.00 60.75 173 VAL A C 1
ATOM 1446 O O . VAL A 1 173 ? -19.194 -5.236 25.852 1.00 60.75 173 VAL A O 1
ATOM 1449 N N . GLU A 1 174 ? -19.559 -3.485 27.199 1.00 54.25 174 GLU A N 1
ATOM 1450 C CA . GLU A 1 174 ? -20.343 -4.238 28.173 1.00 54.25 174 GLU A CA 1
ATOM 1451 C C . GLU A 1 174 ? -21.692 -4.757 27.639 1.00 54.25 174 GLU A C 1
ATOM 1453 O O . GLU A 1 174 ? -22.234 -5.693 28.235 1.00 54.25 174 GLU A O 1
ATOM 1458 N N . ASP A 1 175 ? -22.183 -4.264 26.496 1.00 55.03 175 ASP A N 1
ATOM 1459 C CA . ASP A 1 175 ? -23.509 -4.613 25.965 1.00 55.03 175 ASP A CA 1
ATOM 1460 C C . ASP A 1 175 ? -23.513 -5.830 25.023 1.00 55.03 175 ASP A C 1
ATOM 1462 O O . ASP A 1 175 ? -24.572 -6.385 24.720 1.00 55.03 175 ASP A O 1
ATOM 1466 N N . PHE A 1 176 ? -22.343 -6.339 24.615 1.00 59.00 176 PHE A N 1
ATOM 1467 C CA . PHE A 1 176 ? -22.238 -7.601 23.864 1.00 59.00 176 PHE A CA 1
ATOM 1468 C C . PHE A 1 176 ? -21.617 -8.713 24.709 1.00 59.00 176 PHE A C 1
ATOM 1470 O O . PHE A 1 176 ? -20.671 -9.397 24.318 1.00 59.00 176 PHE A O 1
ATOM 1477 N N . LYS A 1 177 ? -22.202 -8.940 25.885 1.00 71.69 177 LYS A N 1
ATOM 1478 C CA . LYS A 1 177 ? -21.999 -10.152 26.684 1.00 71.69 177 LYS A CA 1
ATOM 1479 C C . LYS A 1 177 ? -22.661 -11.337 25.968 1.00 71.69 177 LYS A C 1
ATOM 1481 O O . LYS A 1 177 ? -23.736 -11.768 26.359 1.00 71.69 177 LYS A O 1
ATOM 1486 N N . ILE A 1 178 ? -22.067 -11.855 24.894 1.00 79.38 178 ILE A N 1
ATOM 1487 C CA . ILE A 1 178 ? -22.583 -13.035 24.175 1.00 79.38 178 ILE A CA 1
ATOM 1488 C C . ILE A 1 178 ? -22.016 -14.304 24.806 1.00 79.38 178 ILE A C 1
ATOM 1490 O O . ILE A 1 178 ? -20.817 -14.405 25.048 1.00 79.38 178 ILE A O 1
ATOM 1494 N N . CYS A 1 179 ? -22.882 -15.271 25.105 1.00 83.94 179 CYS A N 1
ATOM 1495 C CA . CYS A 1 179 ? -22.463 -16.521 25.724 1.00 83.94 179 CYS A CA 1
ATOM 1496 C C . CYS A 1 179 ? -21.788 -17.409 24.690 1.00 83.94 179 CYS A C 1
ATOM 1498 O O . CYS A 1 179 ? -22.420 -17.803 23.715 1.00 83.94 179 CYS A O 1
ATOM 1500 N N . GLU A 1 180 ? -20.549 -17.806 24.961 1.00 83.69 180 GLU A N 1
ATOM 1501 C CA . GLU A 1 180 ? -19.752 -18.654 24.066 1.00 83.69 180 GLU A CA 1
ATOM 1502 C C . GLU A 1 180 ? -20.312 -20.078 23.907 1.00 83.69 180 GLU A C 1
ATOM 1504 O O . GLU A 1 180 ? -19.882 -20.811 23.025 1.00 83.69 180 GLU A O 1
ATOM 1509 N N . LEU A 1 181 ? -21.295 -20.474 24.728 1.00 85.06 181 LEU A N 1
ATOM 1510 C CA . LEU A 1 181 ? -21.947 -21.784 24.639 1.00 85.06 181 LEU A CA 1
ATOM 1511 C C . LEU A 1 181 ? -23.320 -21.757 23.962 1.00 85.06 181 LEU A C 1
ATOM 1513 O O . LEU A 1 181 ? -23.707 -22.752 23.361 1.00 85.06 181 LEU A O 1
ATOM 1517 N N . CYS A 1 182 ? -24.086 -20.672 24.090 1.00 87.94 182 CYS A N 1
ATOM 1518 C CA . CYS A 1 182 ? -25.468 -20.628 23.591 1.00 87.94 182 CYS A CA 1
ATOM 1519 C C . CYS A 1 182 ? -25.797 -19.421 22.708 1.00 87.94 182 CYS A C 1
ATOM 1521 O O . CYS A 1 182 ? -26.922 -19.317 22.230 1.00 87.94 182 CYS A O 1
ATOM 1523 N N . GLY A 1 183 ? -24.861 -18.490 22.513 1.00 81.06 183 GLY A N 1
ATOM 1524 C CA . GLY A 1 183 ? -25.047 -17.313 21.660 1.00 81.06 183 GLY A CA 1
ATOM 1525 C C . GLY A 1 183 ? -25.996 -16.243 22.216 1.00 81.06 183 GLY A C 1
ATOM 1526 O O . GLY A 1 183 ? -26.204 -15.221 21.568 1.00 81.06 183 GLY A O 1
ATOM 1527 N N . ILE A 1 184 ? -26.563 -16.430 23.414 1.00 85.81 184 ILE A N 1
ATOM 1528 C CA . ILE A 1 184 ? -27.463 -15.448 24.035 1.00 85.81 184 ILE A CA 1
ATOM 1529 C C . ILE A 1 184 ? -26.661 -14.260 24.575 1.00 85.81 184 ILE A C 1
ATOM 1531 O O . ILE A 1 184 ? -25.594 -14.434 25.169 1.00 85.81 184 ILE A O 1
ATOM 1535 N N . LYS A 1 185 ? -27.210 -13.053 24.408 1.00 76.38 185 LYS A N 1
ATOM 1536 C CA . LYS A 1 185 ? -26.686 -11.784 24.933 1.00 76.38 185 LYS A CA 1
ATOM 1537 C C . LYS A 1 185 ? -26.911 -11.649 26.455 1.00 76.38 185 LYS A C 1
ATOM 1539 O O . LYS A 1 185 ? -27.656 -10.781 26.889 1.00 76.38 185 LYS A O 1
ATOM 1544 N N . ASP A 1 186 ? -26.321 -12.544 27.252 1.00 77.94 186 ASP A N 1
ATOM 1545 C CA . ASP A 1 186 ? -26.317 -12.477 28.729 1.00 77.94 186 ASP A CA 1
ATOM 1546 C C . ASP A 1 186 ? -25.088 -13.162 29.383 1.00 77.94 186 ASP A C 1
ATOM 1548 O O . ASP A 1 186 ? -25.152 -13.806 30.429 1.00 77.94 186 ASP A O 1
ATOM 1552 N N . ALA A 1 187 ? -23.919 -13.094 28.753 1.00 77.38 187 ALA A N 1
ATOM 1553 C CA . ALA A 1 187 ? -22.679 -13.689 29.253 1.00 77.38 187 ALA A CA 1
ATOM 1554 C C . ALA A 1 187 ? -21.975 -12.836 30.305 1.00 77.38 187 ALA A C 1
ATOM 1556 O O . ALA A 1 187 ? -20.963 -12.177 30.050 1.00 77.38 187 ALA A O 1
ATOM 1557 N N . GLN A 1 188 ? -22.536 -12.845 31.507 1.00 78.88 188 GLN A N 1
ATOM 1558 C CA . GLN A 1 188 ? -22.020 -12.068 32.630 1.00 78.88 188 GLN A CA 1
ATOM 1559 C C . GLN A 1 188 ? -20.882 -12.764 33.391 1.00 78.88 188 GLN A C 1
ATOM 1561 O O . GLN A 1 188 ? -20.198 -12.112 34.176 1.00 78.88 188 GLN A O 1
ATOM 1566 N N . ILE A 1 189 ? -20.663 -14.068 33.183 1.00 81.75 189 ILE A N 1
ATOM 1567 C CA . ILE A 1 189 ? -19.738 -14.868 33.995 1.00 81.75 189 ILE A CA 1
ATOM 1568 C C . ILE A 1 189 ? -18.503 -15.250 33.182 1.00 81.75 189 ILE A C 1
ATOM 1570 O O . ILE A 1 189 ? -18.623 -15.853 32.118 1.00 81.75 189 ILE A O 1
ATOM 1574 N N . LYS A 1 190 ? -17.311 -14.955 33.714 1.00 86.62 190 LYS A N 1
ATOM 1575 C CA . LYS A 1 190 ? -16.044 -15.531 33.241 1.00 86.62 190 LYS A CA 1
ATOM 1576 C C . LYS A 1 190 ? -15.836 -16.896 33.901 1.00 86.62 190 LYS A C 1
ATOM 1578 O O . LYS A 1 190 ? -15.822 -16.983 35.127 1.00 86.62 190 LYS A O 1
ATOM 1583 N N . HIS A 1 191 ? -15.666 -17.944 33.105 1.00 83.94 191 HIS A N 1
ATOM 1584 C CA . HIS A 1 191 ? -15.442 -19.308 33.571 1.00 83.94 191 HIS A CA 1
ATOM 1585 C C . HIS A 1 191 ? -14.089 -19.823 33.070 1.00 83.94 191 HIS A C 1
ATOM 1587 O O . HIS A 1 191 ? -13.816 -19.770 31.872 1.00 83.94 191 HIS A O 1
ATOM 1593 N N . HIS A 1 192 ? -13.249 -20.312 33.983 1.00 83.44 192 HIS A N 1
ATOM 1594 C CA . HIS A 1 192 ? -11.963 -20.923 33.639 1.00 83.44 192 HIS A CA 1
ATOM 1595 C C . HIS A 1 192 ? -12.187 -22.378 33.222 1.00 83.44 192 HIS A C 1
ATOM 1597 O O . HIS A 1 192 ? -12.734 -23.149 34.008 1.00 83.44 192 HIS A O 1
ATOM 1603 N N . ILE A 1 193 ? -11.746 -22.735 32.017 1.00 81.69 193 ILE A N 1
ATOM 1604 C CA . ILE A 1 193 ? -11.741 -24.114 31.512 1.00 81.69 193 ILE A CA 1
ATOM 1605 C C . ILE A 1 193 ? -10.425 -24.794 31.917 1.00 81.69 193 ILE A C 1
ATOM 1607 O O . ILE A 1 193 ? -10.436 -25.806 32.612 1.00 81.69 193 ILE A O 1
ATOM 1611 N N . THR A 1 194 ? -9.289 -24.191 31.558 1.00 74.44 194 THR A N 1
ATOM 1612 C CA . THR A 1 194 ? -7.937 -24.669 31.897 1.00 74.44 194 THR A CA 1
ATOM 1613 C C . THR A 1 194 ? -7.118 -23.534 32.508 1.00 74.44 194 THR A C 1
ATOM 1615 O O . THR A 1 194 ? -7.351 -22.365 32.193 1.00 74.44 194 THR A O 1
ATOM 1618 N N . TYR A 1 195 ? -6.175 -23.857 33.398 1.00 75.38 195 TYR A N 1
ATOM 1619 C CA . TYR A 1 195 ? -5.254 -22.867 33.981 1.00 75.38 195 TYR A CA 1
ATOM 1620 C C . TYR A 1 195 ? -3.883 -22.854 33.295 1.00 75.38 195 TYR A C 1
ATOM 1622 O O . TYR A 1 195 ? -3.202 -21.834 33.355 1.00 75.38 195 TYR A O 1
ATOM 1630 N N . ASN A 1 196 ? -3.479 -23.948 32.637 1.00 70.31 196 ASN A N 1
ATOM 1631 C CA . ASN A 1 196 ? -2.205 -24.022 31.926 1.00 70.31 196 ASN A CA 1
ATOM 1632 C C . ASN A 1 196 ? -2.306 -24.906 30.658 1.00 70.31 196 ASN A C 1
ATOM 1634 O O . ASN A 1 196 ? -2.312 -26.128 30.785 1.00 70.31 196 ASN A O 1
ATOM 1638 N N . PRO A 1 197 ? -2.387 -24.321 29.446 1.00 74.12 197 PRO A N 1
ATOM 1639 C CA . PRO A 1 197 ? -2.494 -22.885 29.187 1.00 74.12 197 PRO A CA 1
ATOM 1640 C C . PRO A 1 197 ? -3.816 -22.324 29.725 1.00 74.12 197 PRO A C 1
ATOM 1642 O O . PRO A 1 197 ? -4.838 -23.015 29.738 1.00 74.12 197 PRO A O 1
ATOM 1645 N N . GLU A 1 198 ? -3.805 -21.075 30.190 1.00 80.00 198 GLU A N 1
ATOM 1646 C CA . GLU A 1 198 ? -5.017 -20.429 30.693 1.00 80.00 198 GLU A CA 1
ATOM 1647 C C . GLU A 1 198 ? -6.051 -20.286 29.567 1.00 80.00 198 GLU A C 1
ATOM 1649 O O . GLU A 1 198 ? -5.779 -19.708 28.513 1.00 80.00 198 GLU A O 1
ATOM 1654 N N . LYS A 1 199 ? -7.262 -20.798 29.800 1.00 82.06 199 LYS A N 1
ATOM 1655 C CA . LYS A 1 199 ? -8.404 -20.631 28.901 1.00 82.06 199 LYS A CA 1
ATOM 1656 C C . LYS A 1 199 ? -9.628 -20.201 29.693 1.00 82.06 199 LYS A C 1
ATOM 1658 O O . LYS A 1 199 ? -10.166 -20.967 30.493 1.00 82.06 199 LYS A O 1
ATOM 1663 N N . VAL A 1 200 ? -10.098 -18.986 29.426 1.00 84.25 200 VAL A N 1
ATOM 1664 C CA . VAL A 1 200 ? -11.289 -18.394 30.049 1.00 84.25 200 VAL A CA 1
ATOM 1665 C C . VAL A 1 200 ? -12.339 -18.131 28.982 1.00 84.25 200 VAL A C 1
ATOM 1667 O O . VAL A 1 200 ? -12.030 -17.519 27.964 1.00 84.25 200 VAL A O 1
ATOM 1670 N N . ILE A 1 201 ? -13.577 -18.550 29.239 1.00 85.19 201 ILE A N 1
ATOM 1671 C CA . ILE A 1 201 ? -14.735 -18.258 28.383 1.00 85.19 201 ILE A CA 1
ATOM 1672 C C . ILE A 1 201 ? -15.767 -17.402 29.121 1.00 85.19 201 ILE A C 1
ATOM 1674 O O . ILE A 1 201 ? -15.847 -17.415 30.354 1.00 85.19 201 ILE A O 1
ATOM 1678 N N . ARG A 1 202 ? -16.592 -16.668 28.378 1.00 86.62 202 ARG A N 1
ATOM 1679 C CA . ARG A 1 202 ? -17.749 -15.920 28.875 1.00 86.62 202 ARG A CA 1
ATOM 1680 C C . ARG A 1 202 ? -19.028 -16.715 28.654 1.00 86.62 202 ARG A C 1
ATOM 1682 O O . ARG A 1 202 ? -19.410 -17.044 27.531 1.00 86.62 202 ARG A O 1
ATOM 1689 N N . VAL A 1 203 ? -19.740 -16.990 29.738 1.00 88.38 203 VAL A N 1
ATOM 1690 C CA . VAL A 1 203 ? -20.984 -17.764 29.717 1.00 88.38 203 VAL A CA 1
ATOM 1691 C C . VAL A 1 203 ? -22.111 -17.050 30.450 1.00 88.38 203 VAL A C 1
ATOM 1693 O O . VAL A 1 203 ? -21.877 -16.256 31.364 1.00 88.38 203 VAL A O 1
ATOM 1696 N N . CYS A 1 204 ? -23.355 -17.313 30.045 1.00 89.81 204 CYS A N 1
ATOM 1697 C CA . CYS A 1 204 ? -24.522 -16.865 30.801 1.00 89.81 204 CYS A CA 1
ATOM 1698 C C . CYS A 1 204 ? -24.696 -17.689 32.080 1.00 89.81 204 CYS A C 1
ATOM 1700 O O . CYS A 1 204 ? -24.159 -18.795 32.191 1.00 89.81 204 CYS A O 1
ATOM 1702 N N . ARG A 1 205 ? -25.477 -17.183 33.044 1.00 87.94 205 ARG A N 1
ATOM 1703 C CA . ARG A 1 205 ? -25.752 -17.879 34.320 1.00 87.94 205 ARG A CA 1
ATOM 1704 C C . ARG A 1 205 ? -26.269 -19.304 34.118 1.00 87.94 205 ARG A C 1
ATOM 1706 O O . ARG A 1 205 ? -25.798 -20.220 34.786 1.00 87.94 205 ARG A O 1
ATOM 1713 N N . SER A 1 206 ? -27.179 -19.500 33.161 1.00 89.25 206 SER A N 1
ATOM 1714 C CA . SER A 1 206 ? -27.735 -20.823 32.839 1.00 89.25 206 SER A CA 1
ATOM 1715 C C . SER A 1 206 ? -26.654 -21.793 32.351 1.00 89.25 206 SER A C 1
ATOM 1717 O O . SER A 1 206 ? -26.527 -22.902 32.868 1.00 89.25 206 SER A O 1
ATOM 1719 N N . CYS A 1 207 ? -25.829 -21.365 31.392 1.00 86.38 207 CYS A N 1
ATOM 1720 C CA . CYS A 1 207 ? -24.722 -22.167 30.878 1.00 86.38 207 CYS A CA 1
ATOM 1721 C C . CYS A 1 207 ? -23.652 -22.425 31.945 1.00 86.38 207 CYS A C 1
ATOM 1723 O O . CYS A 1 207 ? -23.160 -23.545 32.032 1.00 86.38 207 CYS A O 1
ATOM 1725 N N . HIS A 1 208 ? -23.350 -21.444 32.799 1.00 87.88 208 HIS A N 1
ATOM 1726 C CA . HIS A 1 208 ? -22.431 -21.620 33.921 1.00 87.88 208 HIS A CA 1
ATOM 1727 C C . HIS A 1 208 ? -22.915 -22.698 34.902 1.00 87.88 208 HIS A C 1
ATOM 1729 O O . HIS A 1 208 ? -22.144 -23.583 35.259 1.00 87.88 208 HIS A O 1
ATOM 1735 N N . GLY A 1 209 ? -24.195 -22.678 35.292 1.00 84.25 209 GLY A N 1
ATOM 1736 C CA . GLY A 1 209 ? -24.774 -23.720 36.146 1.00 84.25 209 GLY A CA 1
ATOM 1737 C C . GLY A 1 209 ? -24.685 -25.109 35.506 1.00 84.25 209 GLY A C 1
ATOM 1738 O O . GLY A 1 209 ? -24.254 -26.062 36.149 1.00 84.25 209 GLY A O 1
ATOM 1739 N N . LYS A 1 210 ? -24.996 -25.221 34.206 1.00 84.12 210 LYS A N 1
ATOM 1740 C CA . LYS A 1 210 ? -24.895 -26.488 33.456 1.00 84.12 210 LYS A CA 1
ATOM 1741 C C . LYS A 1 210 ? -23.483 -27.076 33.443 1.00 84.12 210 LYS A C 1
ATOM 1743 O O . LYS A 1 210 ? -23.353 -28.295 33.382 1.00 84.12 210 LYS A O 1
ATOM 1748 N N . ILE A 1 211 ? -22.443 -26.242 33.478 1.00 81.00 211 ILE A N 1
ATOM 1749 C CA . ILE A 1 211 ? -21.056 -26.715 33.556 1.00 81.00 211 ILE A CA 1
ATOM 1750 C C . ILE A 1 211 ? -20.815 -27.441 34.886 1.00 81.00 211 ILE A C 1
ATOM 1752 O O . ILE A 1 211 ? -20.291 -28.551 34.874 1.00 81.00 211 ILE A O 1
ATOM 1756 N N . HIS A 1 212 ? -21.259 -26.858 36.004 1.00 76.38 212 HIS A N 1
ATOM 1757 C CA . HIS A 1 212 ? -21.049 -27.411 37.351 1.00 76.38 212 HIS A CA 1
ATOM 1758 C C . HIS A 1 212 ? -21.990 -28.568 37.717 1.00 76.38 212 HIS A C 1
ATOM 1760 O O . HIS A 1 212 ? -21.686 -29.321 38.634 1.00 76.38 212 HIS A O 1
ATOM 1766 N N . HIS A 1 213 ? -23.118 -28.728 37.018 1.00 76.12 213 HIS A N 1
ATOM 1767 C CA . HIS A 1 213 ? -24.087 -29.803 37.280 1.00 76.12 213 HIS A CA 1
ATOM 1768 C C . HIS A 1 213 ? -23.876 -31.082 36.458 1.00 76.12 213 HIS A C 1
ATOM 1770 O O . HIS A 1 213 ? -24.535 -32.083 36.726 1.00 76.12 213 HIS A O 1
ATOM 1776 N N . LYS A 1 214 ? -23.012 -31.072 35.438 1.00 68.25 214 LYS A N 1
ATOM 1777 C CA . LYS A 1 214 ? -22.699 -32.281 34.659 1.00 68.25 214 LYS A CA 1
ATOM 1778 C C . LYS A 1 214 ? -21.608 -33.082 35.354 1.00 68.25 214 LYS A C 1
ATOM 1780 O O . LYS A 1 214 ? -20.645 -32.471 35.786 1.00 68.25 214 LYS A O 1
ATOM 1785 N N . GLU A 1 215 ? -21.731 -34.405 35.407 1.00 58.84 215 GLU A N 1
ATOM 1786 C CA . GLU A 1 215 ? -20.697 -35.297 35.950 1.00 58.84 215 GLU A CA 1
ATOM 1787 C C . GLU A 1 215 ? -19.402 -35.251 35.117 1.00 58.84 215 GLU A C 1
ATOM 1789 O O . GLU A 1 215 ? -19.419 -34.983 33.911 1.00 58.84 215 GLU A O 1
ATOM 1794 N N . PHE A 1 216 ? -18.264 -35.485 35.772 1.00 50.16 216 PHE A N 1
ATOM 1795 C CA . PHE A 1 216 ? -16.962 -35.610 35.116 1.00 50.16 216 PHE A CA 1
ATOM 1796 C C . PHE A 1 216 ? -16.870 -36.935 34.336 1.00 50.16 216 PHE A C 1
ATOM 1798 O O . PHE A 1 216 ? -17.302 -37.956 34.871 1.00 50.16 216 PHE A O 1
ATOM 1805 N N . PRO A 1 217 ? -16.238 -36.976 33.145 1.00 52.50 217 PRO A N 1
ATOM 1806 C CA . PRO A 1 217 ? -15.597 -35.872 32.431 1.00 52.50 217 PRO A CA 1
ATOM 1807 C C . PRO A 1 217 ? -16.562 -35.130 31.496 1.00 52.50 217 PRO A C 1
ATOM 1809 O O . PRO A 1 217 ? -17.239 -35.720 30.658 1.00 52.50 217 PRO A O 1
ATOM 1812 N N . ASN A 1 218 ? -16.554 -33.799 31.573 1.00 63.56 218 ASN A N 1
ATOM 1813 C CA . ASN A 1 218 ? -17.182 -32.927 30.585 1.00 63.56 218 ASN A CA 1
ATOM 1814 C C . ASN A 1 218 ? -16.112 -31.952 30.066 1.00 63.56 218 ASN A C 1
ATOM 1816 O O . ASN A 1 218 ? -15.441 -31.327 30.883 1.00 63.56 218 ASN A O 1
ATOM 1820 N N . PRO A 1 219 ? -15.949 -31.780 28.741 1.00 56.38 219 PRO A N 1
ATOM 1821 C CA . PRO A 1 219 ? -14.917 -30.921 28.141 1.00 56.38 219 PRO A CA 1
ATOM 1822 C C . PRO A 1 219 ? -14.998 -29.434 28.534 1.00 56.38 219 PRO A C 1
ATOM 1824 O O . PRO A 1 219 ? -14.123 -28.651 28.174 1.00 56.38 219 PRO A O 1
ATOM 1827 N N . LEU A 1 220 ? -16.048 -29.032 29.252 1.00 60.53 220 LEU A N 1
ATOM 1828 C CA . LEU A 1 220 ? -16.239 -27.686 29.787 1.00 60.53 220 LEU A CA 1
ATOM 1829 C C . LEU A 1 220 ? -15.924 -27.576 31.289 1.00 60.53 220 LEU A C 1
ATOM 1831 O O . LEU A 1 220 ? -16.182 -26.528 31.871 1.00 60.53 220 LEU A O 1
ATOM 1835 N N . TRP A 1 221 ? -15.436 -28.642 31.931 1.00 61.69 221 TRP A N 1
ATOM 1836 C CA . TRP A 1 221 ? -15.074 -28.640 33.350 1.00 61.69 221 TRP A CA 1
ATOM 1837 C C . TRP A 1 221 ? -13.787 -27.869 33.632 1.00 61.69 221 TRP A C 1
ATOM 1839 O O . TRP A 1 221 ? -12.867 -27.829 32.822 1.00 61.69 221 TRP A O 1
ATOM 1849 N N . LYS A 1 222 ? -13.722 -27.339 34.856 1.00 62.62 222 LYS A N 1
ATOM 1850 C CA . LYS A 1 222 ? -12.509 -26.831 35.490 1.00 62.62 222 LYS A CA 1
ATOM 1851 C C . LYS A 1 222 ? -11.519 -27.981 35.678 1.00 62.62 222 LYS A C 1
ATOM 1853 O O . LYS A 1 222 ? -11.788 -28.903 36.451 1.00 62.62 222 LYS A O 1
ATOM 1858 N N . GLU A 1 223 ? -10.358 -27.895 35.046 1.00 58.59 223 GLU A N 1
ATOM 1859 C CA . GLU A 1 223 ? -9.209 -28.710 35.436 1.00 58.59 223 GLU A CA 1
ATOM 1860 C C . GLU A 1 223 ? -8.884 -28.416 36.915 1.00 58.59 223 GLU A C 1
ATOM 1862 O O . GLU A 1 223 ? -8.765 -27.250 37.320 1.00 58.59 223 GLU A O 1
ATOM 1867 N N . LYS A 1 224 ? -8.834 -29.449 37.772 1.00 57.03 224 LYS A N 1
ATOM 1868 C CA . LYS A 1 224 ? -8.425 -29.255 39.172 1.00 57.03 224 LYS A CA 1
ATOM 1869 C C . LYS A 1 224 ? -7.025 -28.645 39.139 1.00 57.03 224 LYS A C 1
ATOM 1871 O O . LYS A 1 224 ? -6.163 -29.156 38.438 1.00 57.03 224 LYS A O 1
ATOM 1876 N N . ARG A 1 225 ? -6.797 -27.555 39.886 1.00 51.62 225 ARG A N 1
ATOM 1877 C CA . ARG A 1 225 ? -5.427 -27.077 40.116 1.00 51.62 225 ARG A CA 1
ATOM 1878 C C . ARG A 1 225 ? -4.659 -28.258 40.698 1.00 51.62 225 ARG A C 1
ATOM 1880 O O . ARG A 1 225 ? -5.027 -28.708 41.783 1.00 51.62 225 ARG A O 1
ATOM 1887 N N . ASN A 1 226 ? -3.660 -28.757 39.977 1.00 50.94 226 ASN A N 1
ATOM 1888 C CA . ASN A 1 226 ? -2.662 -29.623 40.581 1.00 50.94 226 ASN A CA 1
ATOM 1889 C C . ASN A 1 226 ? -2.053 -28.800 41.719 1.00 50.94 226 ASN A C 1
ATOM 1891 O O . ASN A 1 226 ? -1.561 -27.693 41.499 1.00 50.94 226 ASN A O 1
ATOM 1895 N N . GLN A 1 227 ? -2.276 -29.256 42.949 1.00 43.25 227 GLN A N 1
ATOM 1896 C CA . GLN A 1 227 ? -1.595 -28.723 44.116 1.00 43.25 227 GLN A CA 1
ATOM 1897 C C . GLN A 1 227 ? -0.208 -29.358 44.096 1.00 43.25 227 GLN A C 1
ATOM 1899 O O . GLN A 1 227 ? -0.049 -30.458 44.617 1.00 43.25 227 GLN A O 1
ATOM 1904 N N . ASP A 1 228 ? 0.727 -28.696 43.418 1.00 45.47 228 ASP A N 1
ATOM 1905 C CA . ASP A 1 228 ? 2.160 -28.871 43.662 1.00 45.47 228 ASP A CA 1
ATOM 1906 C C . ASP A 1 228 ? 2.586 -27.908 44.779 1.00 45.47 228 ASP A C 1
ATOM 1908 O O . ASP A 1 228 ? 2.137 -26.731 44.748 1.00 45.47 228 ASP A O 1
#

Solvent-accessible surface area (backbone atoms only — not comparable to full-atom values): 13437 Å² total; per-residue (Å²): 116,72,64,60,56,49,39,52,54,41,50,54,49,40,42,75,74,61,30,45,71,42,93,90,42,78,57,32,28,37,30,80,48,75,47,66,40,87,92,75,66,47,81,45,78,38,43,38,39,37,24,49,57,42,49,100,85,51,42,44,90,79,50,59,46,25,42,31,42,65,42,92,84,49,55,63,59,67,49,52,51,53,56,38,50,39,41,74,71,69,44,56,61,41,56,54,95,53,103,75,66,63,95,72,49,64,61,89,58,68,92,67,60,56,80,32,35,13,79,84,80,63,47,82,33,58,91,74,42,72,54,54,59,76,76,49,59,67,68,65,35,48,76,71,72,46,51,59,72,47,57,52,30,35,42,75,80,52,33,59,52,52,50,52,53,47,52,51,44,66,77,47,54,81,74,68,25,46,10,78,85,76,68,46,79,51,20,81,38,82,43,60,35,36,78,83,73,70,38,74,48,38,24,21,70,69,58,49,51,54,45,77,71,51,70,87,92,45,101,67,40,63,61,77,78,79,86,123

Sequence (228 aa):
NKLWFQMLETGEKLKKLGYEETYTKPNLFLKKIKFTSEENGEKREEVVFASLMGTDIIPIWDDPRPYVWKSKNLPFKYFLPEFILLKRAGCSPRGSFYDECEPGGWMFGLDGIPSGYCKRCGKDILNLVNWEILNEDFFKLYRKGIHQNIEVNYCETCKNIEYAMREYRLQHVEDFKICELCGIKDAQIKHHITYNPEKVIRVCRSCHGKIHHKEFPNPLWKEKRNQD